Protein AF-A0A7C3MP56-F1 (afdb_monomer_lite)

Structure (mmCIF, N/CA/C/O backbone):
data_AF-A0A7C3MP56-F1
#
_entry.id   AF-A0A7C3MP56-F1
#
loop_
_atom_site.group_PDB
_atom_site.id
_atom_site.type_symbol
_atom_site.label_atom_id
_atom_site.label_alt_id
_atom_site.label_comp_id
_atom_site.label_asym_id
_atom_site.label_entity_id
_atom_site.label_seq_id
_atom_site.pdbx_PDB_ins_code
_atom_site.Cartn_x
_atom_site.Cartn_y
_atom_site.Cartn_z
_atom_site.occupancy
_atom_site.B_iso_or_equiv
_atom_site.auth_seq_id
_atom_site.auth_comp_id
_atom_site.auth_asym_id
_atom_site.auth_atom_id
_atom_site.pdbx_PDB_model_num
ATOM 1 N N . MET A 1 1 ? -81.345 9.013 48.611 1.00 37.59 1 MET A N 1
ATOM 2 C CA . MET A 1 1 ? -80.514 7.943 49.209 1.00 37.59 1 MET A CA 1
ATOM 3 C C . MET A 1 1 ? -79.080 8.460 49.347 1.00 37.59 1 MET A C 1
ATOM 5 O O . MET A 1 1 ? -78.558 8.922 48.349 1.00 37.59 1 MET A O 1
ATOM 9 N N . LYS A 1 2 ? -78.546 8.448 50.585 1.00 37.31 2 LYS A N 1
ATOM 10 C CA . LYS A 1 2 ? -77.135 8.353 51.060 1.00 37.31 2 LYS A CA 1
ATOM 11 C C . LYS A 1 2 ? -76.029 9.054 50.222 1.00 37.31 2 LYS A C 1
ATOM 13 O O . LYS A 1 2 ? -75.774 8.646 49.105 1.00 37.31 2 LYS A O 1
ATOM 18 N N . LEU A 1 3 ? -75.457 10.184 50.670 1.00 37.66 3 LEU A N 1
ATOM 19 C CA . LEU A 1 3 ? -74.338 10.380 51.635 1.00 37.66 3 LEU A CA 1
ATOM 20 C C . LEU A 1 3 ? -72.913 10.123 51.080 1.00 37.66 3 LEU A C 1
ATOM 22 O O . LEU A 1 3 ? -72.613 9.018 50.648 1.00 37.66 3 LEU A O 1
ATOM 26 N N . THR A 1 4 ? -72.036 11.123 51.315 1.00 40.75 4 THR A N 1
ATOM 27 C CA . THR A 1 4 ? -70.564 11.077 51.577 1.00 40.75 4 THR A CA 1
ATOM 28 C C . THR A 1 4 ? -69.609 10.771 50.409 1.00 40.75 4 THR A C 1
ATOM 30 O O . THR A 1 4 ? -69.898 9.906 49.607 1.00 40.75 4 THR A O 1
ATOM 33 N N . GLY A 1 5 ? -68.423 11.379 50.243 1.00 43.25 5 GLY A N 1
ATOM 34 C CA . GLY A 1 5 ? -67.652 12.371 51.006 1.00 43.25 5 GLY A CA 1
ATOM 35 C C . GLY A 1 5 ? -66.146 12.313 50.631 1.00 43.25 5 GLY A C 1
ATOM 36 O O . GLY A 1 5 ? -65.691 11.288 50.140 1.00 43.25 5 GLY A O 1
ATOM 37 N N . LYS A 1 6 ? -65.402 13.387 50.968 1.00 45.16 6 LYS A N 1
ATOM 38 C CA . LYS A 1 6 ? -63.928 13.511 51.188 1.00 45.16 6 LYS A CA 1
ATOM 39 C C . LYS A 1 6 ? -62.945 13.709 50.003 1.00 45.16 6 LYS A C 1
ATOM 41 O O . LYS A 1 6 ? -62.554 12.775 49.323 1.00 45.16 6 LYS A O 1
ATOM 46 N N . LEU A 1 7 ? -62.506 14.971 49.870 1.00 43.12 7 LEU A N 1
ATOM 47 C CA . LEU A 1 7 ? -61.143 15.539 50.036 1.00 43.12 7 LEU A CA 1
ATOM 48 C C . LEU A 1 7 ? -59.852 14.730 49.737 1.00 43.12 7 LEU A C 1
ATOM 50 O O . LEU A 1 7 ? -59.643 13.656 50.290 1.00 43.12 7 LEU A O 1
ATOM 54 N N . ALA A 1 8 ? -58.919 15.484 49.118 1.00 43.03 8 ALA A N 1
ATOM 55 C CA . ALA A 1 8 ? -57.447 15.527 49.267 1.00 43.03 8 ALA A CA 1
ATOM 56 C C . ALA A 1 8 ? -56.576 14.768 48.240 1.00 43.03 8 ALA A C 1
ATOM 58 O O . ALA A 1 8 ? -56.592 13.547 48.194 1.00 43.03 8 ALA A O 1
ATOM 59 N N . PHE A 1 9 ? -55.736 15.485 47.473 1.00 44.94 9 PHE A N 1
ATOM 60 C CA . PHE A 1 9 ? -54.310 15.725 47.786 1.00 44.94 9 PHE A CA 1
ATOM 61 C C . PHE A 1 9 ? -53.616 16.570 46.693 1.00 44.94 9 PHE A C 1
ATOM 63 O O . PHE A 1 9 ? -53.849 16.384 45.502 1.00 44.94 9 PHE A O 1
ATOM 70 N N . LEU A 1 10 ? -52.749 17.495 47.122 1.00 42.28 10 LEU A N 1
ATOM 71 C CA . LEU A 1 10 ? -51.773 18.217 46.298 1.00 42.28 10 LEU A CA 1
ATOM 72 C C . LEU A 1 10 ? -50.743 17.256 45.677 1.00 42.28 10 LEU A C 1
ATOM 74 O O . LEU A 1 10 ? -50.212 16.412 46.393 1.00 42.28 10 LEU A O 1
ATOM 78 N N . ALA A 1 11 ? -50.319 17.525 44.438 1.00 42.38 11 ALA A N 1
ATOM 79 C CA . ALA A 1 11 ? -48.924 17.349 44.027 1.00 42.38 11 ALA A CA 1
ATOM 80 C C . ALA A 1 11 ? -48.583 18.258 42.834 1.00 42.38 11 ALA A C 1
ATOM 82 O O . ALA A 1 11 ? -49.183 18.185 41.765 1.00 42.38 11 ALA A O 1
ATOM 83 N N . PHE A 1 12 ? -47.606 19.128 43.066 1.00 42.69 12 PHE A N 1
ATOM 84 C CA . PHE A 1 12 ? -46.947 20.009 42.112 1.00 42.69 12 PHE A CA 1
ATOM 85 C C . PHE A 1 12 ? -45.841 19.208 41.411 1.00 42.69 12 PHE A C 1
ATOM 87 O O . PHE A 1 12 ? -44.993 18.648 42.099 1.00 42.69 12 PHE A O 1
ATOM 94 N N . PHE A 1 13 ? -45.812 19.164 40.078 1.00 45.91 13 PHE A N 1
ATOM 95 C CA . PHE A 1 13 ? -44.611 18.768 39.337 1.00 45.91 13 PHE A CA 1
ATOM 96 C C . PHE A 1 13 ? -44.454 19.624 38.079 1.00 45.91 13 PHE A C 1
ATOM 98 O O . PHE A 1 13 ? -45.232 19.537 37.132 1.00 45.91 13 PHE A O 1
ATOM 105 N N . CYS A 1 14 ? -43.412 20.457 38.103 1.00 36.72 14 CYS A N 1
ATOM 106 C CA . CYS A 1 14 ? -42.799 21.070 36.934 1.00 36.72 14 CYS A CA 1
ATOM 107 C C . CYS A 1 14 ? -42.452 19.996 35.898 1.00 36.72 14 CYS A C 1
ATOM 109 O O . CYS A 1 14 ? -41.618 19.133 36.169 1.00 36.72 14 CYS A O 1
ATOM 111 N N . ALA A 1 15 ? -43.003 20.109 34.692 1.00 42.62 15 ALA A N 1
ATOM 112 C CA . ALA A 1 15 ? -42.470 19.439 33.514 1.00 42.62 15 ALA A CA 1
ATOM 113 C C . ALA A 1 15 ? -41.922 20.499 32.554 1.00 42.62 15 ALA A C 1
ATOM 115 O O . ALA A 1 15 ? -42.627 21.058 31.716 1.00 42.62 15 ALA A O 1
ATOM 116 N N . LEU A 1 16 ? -40.631 20.775 32.734 1.00 46.44 16 LEU A N 1
ATOM 117 C CA . LEU A 1 16 ? -39.753 21.440 31.783 1.00 46.44 16 LEU A CA 1
ATOM 118 C C . LEU A 1 16 ? -39.752 20.605 30.490 1.00 46.44 16 LEU A C 1
ATOM 120 O O . LEU A 1 16 ? -39.080 19.579 30.423 1.00 46.44 16 LEU A O 1
ATOM 124 N N . THR A 1 17 ? -40.529 20.999 29.482 1.00 48.75 17 THR A N 1
ATOM 125 C CA . THR A 1 17 ? -40.441 20.386 28.152 1.00 48.75 17 THR A CA 1
ATOM 126 C C . THR A 1 17 ? -39.721 21.332 27.203 1.00 48.75 17 THR A C 1
ATOM 128 O O . THR A 1 17 ? -40.082 22.489 27.012 1.00 48.75 17 THR A O 1
ATOM 131 N N . ALA A 1 18 ? -38.605 20.793 26.727 1.00 39.59 18 ALA A N 1
ATOM 132 C CA . ALA A 1 18 ? -37.574 21.364 25.892 1.00 39.59 18 ALA A CA 1
ATOM 133 C C . ALA A 1 18 ? -38.072 22.279 24.763 1.00 39.59 18 ALA A C 1
ATOM 135 O O . ALA A 1 18 ? -38.968 21.935 23.994 1.00 39.59 18 ALA A O 1
ATOM 136 N N . MET A 1 19 ? -37.370 23.404 24.605 1.00 51.12 19 MET A N 1
ATOM 137 C CA . MET A 1 19 ? -37.284 24.108 23.330 1.00 51.12 19 MET A CA 1
ATOM 138 C C . MET A 1 19 ? -36.868 23.128 22.219 1.00 51.12 19 MET A C 1
ATOM 140 O O . MET A 1 19 ? -35.967 22.313 22.448 1.00 51.12 19 MET A O 1
ATOM 144 N N . PRO A 1 20 ? -37.441 23.216 21.006 1.00 39.56 20 PRO A N 1
ATOM 145 C CA . PRO A 1 20 ? -36.893 22.510 19.863 1.00 39.56 20 PRO A CA 1
ATOM 146 C C . PRO A 1 20 ? -35.535 23.138 19.540 1.00 39.56 20 PRO A C 1
ATOM 148 O O . PRO A 1 20 ? -35.447 24.262 19.045 1.00 39.56 20 PRO A O 1
ATOM 151 N N . ALA A 1 21 ? -34.463 22.419 19.877 1.00 40.72 21 ALA A N 1
ATOM 152 C CA . ALA A 1 21 ? -33.128 22.744 19.413 1.00 40.72 21 ALA A CA 1
ATOM 153 C C . ALA A 1 21 ? -33.157 22.806 17.883 1.00 40.72 21 ALA A C 1
ATOM 155 O O . ALA A 1 21 ? -33.680 21.911 17.218 1.00 40.72 21 ALA A O 1
ATOM 156 N N . ALA A 1 22 ? -32.634 23.918 17.375 1.00 35.69 22 ALA A N 1
ATOM 157 C CA . ALA A 1 22 ? -32.554 24.281 15.978 1.00 35.69 22 ALA A CA 1
ATOM 158 C C . ALA A 1 22 ? -32.302 23.077 15.062 1.00 35.69 22 ALA A C 1
ATOM 160 O O . ALA A 1 22 ? -31.344 22.320 15.235 1.00 35.69 22 ALA A O 1
ATOM 161 N N . ALA A 1 23 ? -33.150 22.963 14.042 1.00 36.34 23 ALA A N 1
ATOM 162 C CA . ALA A 1 23 ? -32.881 22.175 12.860 1.00 36.34 23 ALA A CA 1
ATOM 163 C C . ALA A 1 23 ? -31.568 22.665 12.232 1.00 36.34 23 ALA A C 1
ATOM 165 O O . ALA A 1 23 ? -31.547 23.624 11.461 1.00 36.34 23 ALA A O 1
ATOM 166 N N . PHE A 1 24 ? -30.459 21.997 12.550 1.00 39.12 24 PHE A N 1
ATOM 167 C CA . PHE A 1 24 ? -29.302 21.992 11.670 1.00 39.12 24 PHE A CA 1
ATOM 168 C C . PHE A 1 24 ? -29.713 21.205 10.431 1.00 39.12 24 PHE A C 1
ATOM 170 O O . PHE A 1 24 ? -29.541 19.990 10.350 1.00 39.12 24 PHE A O 1
ATOM 177 N N . ALA A 1 25 ? -30.293 21.921 9.471 1.00 34.09 25 ALA A N 1
ATOM 178 C CA . ALA A 1 25 ? -30.275 21.523 8.081 1.00 34.09 25 ALA A CA 1
ATOM 179 C C . ALA A 1 25 ? -28.802 21.316 7.700 1.00 34.09 25 ALA A C 1
ATOM 181 O O . ALA A 1 25 ? -28.083 22.262 7.378 1.00 34.09 25 ALA A O 1
ATOM 182 N N . GLN A 1 26 ? -28.323 20.077 7.815 1.00 35.03 26 GLN A N 1
ATOM 183 C CA . GLN A 1 26 ? -27.069 19.675 7.204 1.00 35.03 26 GLN A CA 1
ATOM 184 C C . GLN A 1 26 ? -27.308 19.740 5.702 1.00 35.03 26 GLN A C 1
ATOM 186 O O . GLN A 1 26 ? -27.906 18.843 5.110 1.00 35.03 26 GLN A O 1
ATOM 191 N N . ALA A 1 27 ? -26.891 20.852 5.099 1.00 32.09 27 ALA A N 1
ATOM 192 C CA . ALA A 1 27 ? -26.710 20.928 3.663 1.00 32.09 27 ALA A CA 1
ATOM 193 C C . ALA A 1 27 ? -25.902 19.691 3.229 1.00 32.09 27 ALA A C 1
ATOM 195 O O . ALA A 1 27 ? -24.910 19.370 3.896 1.00 32.09 27 ALA A O 1
ATOM 196 N N . PRO A 1 28 ? -26.311 18.970 2.170 1.00 34.97 28 PRO A N 1
ATOM 197 C CA . PRO A 1 28 ? -25.549 17.833 1.687 1.00 34.97 28 PRO A CA 1
ATOM 198 C C . PRO A 1 28 ? -24.155 18.339 1.321 1.00 34.97 28 PRO A C 1
ATOM 200 O O . PRO A 1 28 ? -23.984 19.129 0.392 1.00 34.97 28 PRO A O 1
ATOM 203 N N . GLY A 1 29 ? -23.164 17.930 2.114 1.00 32.44 29 GLY A N 1
ATOM 204 C CA . GLY A 1 29 ? -21.768 18.192 1.809 1.00 32.44 29 GLY A CA 1
ATOM 205 C C . GLY A 1 29 ? -21.434 17.643 0.417 1.00 32.44 29 GLY A C 1
ATOM 206 O O . GLY A 1 29 ? -22.098 16.712 -0.049 1.00 32.44 29 GLY A O 1
ATOM 207 N N . PRO A 1 30 ? -20.432 18.220 -0.265 1.00 34.47 30 PRO A N 1
ATOM 208 C CA . PRO A 1 30 ? -20.058 17.811 -1.612 1.00 34.47 30 PRO A CA 1
ATOM 209 C C . PRO A 1 30 ? -19.876 16.293 -1.680 1.00 34.47 30 PRO A C 1
ATOM 211 O O . PRO A 1 30 ? -19.082 15.711 -0.937 1.00 34.47 30 PRO A O 1
ATOM 214 N N . ILE A 1 31 ? -20.635 15.660 -2.577 1.00 33.72 31 ILE A N 1
ATOM 215 C CA . ILE A 1 31 ? -20.501 14.243 -2.901 1.00 33.72 31 ILE A CA 1
ATOM 216 C C . ILE A 1 31 ? -19.177 14.095 -3.650 1.00 33.72 31 ILE A C 1
ATOM 218 O O . ILE A 1 31 ? -19.113 14.217 -4.873 1.00 33.72 31 ILE A O 1
ATOM 222 N N . TYR A 1 32 ? -18.097 13.876 -2.906 1.00 35.09 32 TYR A N 1
ATOM 223 C CA . TYR A 1 32 ? -16.813 13.529 -3.491 1.00 35.09 32 TYR A CA 1
ATOM 224 C C . TYR A 1 32 ? -16.886 12.090 -4.002 1.00 35.09 32 TYR A C 1
ATOM 226 O O . TYR A 1 32 ? -16.778 11.118 -3.257 1.00 35.09 32 TYR A O 1
ATOM 234 N N . ARG A 1 33 ? -17.117 11.967 -5.312 1.00 40.50 33 ARG A N 1
ATOM 235 C CA . ARG A 1 33 ? -16.942 10.726 -6.065 1.00 40.50 33 ARG A CA 1
ATOM 236 C C . ARG A 1 33 ? -15.466 10.333 -6.039 1.00 40.50 33 ARG A C 1
ATOM 238 O O . ARG A 1 33 ? -14.640 11.044 -6.599 1.00 40.50 33 ARG A O 1
ATOM 245 N N . GLY A 1 34 ? -15.195 9.156 -5.481 1.00 38.94 34 GLY A N 1
ATOM 246 C CA . GLY A 1 34 ? -14.029 8.355 -5.840 1.00 38.94 34 GLY A CA 1
ATOM 247 C C . GLY A 1 34 ? -13.146 7.931 -4.678 1.00 38.94 34 GLY A C 1
ATOM 248 O O . GLY A 1 34 ? -12.027 8.391 -4.634 1.00 38.94 34 GLY A O 1
ATOM 249 N N . PHE A 1 35 ? -13.630 7.042 -3.803 1.00 46.59 35 PHE A N 1
ATOM 250 C CA . PHE A 1 35 ? -12.900 5.899 -3.221 1.00 46.59 35 PHE A CA 1
ATOM 251 C C . PHE A 1 35 ? -13.972 4.890 -2.764 1.00 46.59 35 PHE A C 1
ATOM 253 O O . PHE A 1 35 ? -15.008 5.300 -2.246 1.00 46.59 35 PHE A O 1
ATOM 260 N N . GLY A 1 36 ? -13.786 3.595 -3.028 1.00 47.34 36 GLY A N 1
ATOM 261 C CA . GLY A 1 36 ? -14.812 2.532 -3.019 1.00 47.34 36 GLY A CA 1
ATOM 262 C C . GLY A 1 36 ? -15.498 2.169 -1.688 1.00 47.34 36 GLY A C 1
ATOM 263 O O . GLY A 1 36 ? -15.905 1.026 -1.521 1.00 47.34 36 GLY A O 1
ATOM 264 N N . TYR A 1 37 ? -15.677 3.107 -0.757 1.00 55.34 37 TYR A N 1
ATOM 265 C CA . TYR A 1 37 ? -16.350 2.911 0.534 1.00 55.34 37 TYR A CA 1
ATOM 266 C C . TYR A 1 37 ? -17.638 3.734 0.627 1.00 55.34 37 TYR A C 1
ATOM 268 O O . TYR A 1 37 ? -17.829 4.487 1.579 1.00 55.34 37 TYR A O 1
ATOM 276 N N . GLY A 1 38 ? -18.517 3.613 -0.375 1.00 50.25 38 GLY A N 1
ATOM 277 C CA . GLY A 1 38 ? -19.676 4.487 -0.633 1.00 50.25 38 GLY A CA 1
ATOM 278 C C . GLY A 1 38 ? -20.730 4.663 0.475 1.00 50.25 38 GLY A C 1
ATOM 279 O O . GLY A 1 38 ? -21.738 5.304 0.218 1.00 50.25 38 GLY A O 1
ATOM 280 N N . ASN A 1 39 ? -20.508 4.149 1.688 1.00 57.28 39 ASN A N 1
ATOM 281 C CA . ASN A 1 39 ? -21.382 4.305 2.856 1.00 57.28 39 ASN A CA 1
ATOM 282 C C . ASN A 1 39 ? -20.657 4.764 4.136 1.00 57.28 39 ASN A C 1
ATOM 284 O O . ASN A 1 39 ? -21.280 4.824 5.195 1.00 57.28 39 ASN A O 1
ATOM 288 N N . MET A 1 40 ? -19.354 5.049 4.086 1.00 71.56 40 MET A N 1
ATOM 289 C CA . MET A 1 40 ? -18.599 5.401 5.289 1.00 71.56 40 MET A CA 1
ATOM 290 C C . MET A 1 40 ? -18.625 6.906 5.539 1.00 71.56 40 MET A C 1
ATOM 292 O O . MET A 1 40 ? -18.266 7.714 4.684 1.00 71.56 40 MET A O 1
ATOM 296 N N . SER A 1 41 ? -19.100 7.276 6.723 1.00 75.38 41 SER A N 1
ATOM 297 C CA . SER A 1 41 ? -19.324 8.658 7.129 1.00 75.38 41 SER A CA 1
ATOM 298 C C . SER A 1 41 ? -18.052 9.310 7.674 1.00 75.38 41 SER A C 1
ATOM 300 O O . SER A 1 41 ? -17.137 8.645 8.163 1.00 75.38 41 SER A O 1
ATOM 302 N N . TYR A 1 42 ? -18.016 10.642 7.649 1.00 73.56 42 TYR A N 1
ATOM 303 C CA . TYR A 1 42 ? -16.922 11.420 8.232 1.00 73.56 42 TYR A CA 1
ATOM 304 C C . TYR A 1 42 ? -16.574 11.025 9.684 1.00 73.56 42 TYR A C 1
ATOM 306 O O . TYR A 1 42 ? -15.392 10.802 9.961 1.00 73.56 42 TYR A O 1
ATOM 314 N N . PRO A 1 43 ? -17.550 10.873 10.605 1.00 81.12 43 PRO A N 1
ATOM 315 C CA . PRO A 1 43 ? -17.263 10.458 11.976 1.00 81.12 43 PRO A CA 1
ATOM 316 C C . PRO A 1 43 ? -16.536 9.113 12.090 1.00 81.12 43 PRO A C 1
ATOM 318 O O . PRO A 1 43 ? -15.759 8.927 13.021 1.00 81.12 43 PRO A O 1
ATOM 321 N N . GLN A 1 44 ? -16.744 8.188 11.148 1.00 83.50 44 GLN A N 1
ATOM 322 C CA . GLN A 1 44 ? -16.102 6.869 11.164 1.00 83.50 44 GLN A CA 1
ATOM 323 C C . GLN A 1 44 ? -14.621 6.964 10.796 1.00 83.50 44 GLN A C 1
ATOM 325 O O . GLN A 1 44 ? -13.778 6.489 11.557 1.00 83.50 44 GLN A O 1
ATOM 330 N N . PHE A 1 45 ? -14.290 7.668 9.707 1.00 81.38 45 PHE A N 1
ATOM 331 C CA . PHE A 1 45 ? -12.893 7.958 9.368 1.00 81.38 45 PHE A CA 1
ATOM 332 C C . PHE A 1 45 ? -12.206 8.723 10.503 1.00 81.38 45 PHE A C 1
ATOM 334 O O . PHE A 1 45 ? -11.090 8.390 10.893 1.00 81.38 45 PHE A O 1
ATOM 341 N N . GLN A 1 46 ? -12.869 9.719 11.095 1.00 81.31 46 GLN A N 1
ATOM 342 C CA . GLN A 1 46 ? -12.286 10.483 12.198 1.00 81.31 46 GLN A CA 1
ATOM 343 C C . GLN A 1 46 ? -12.095 9.641 13.469 1.00 81.31 46 GLN A C 1
ATOM 345 O O . GLN A 1 46 ? -11.077 9.790 1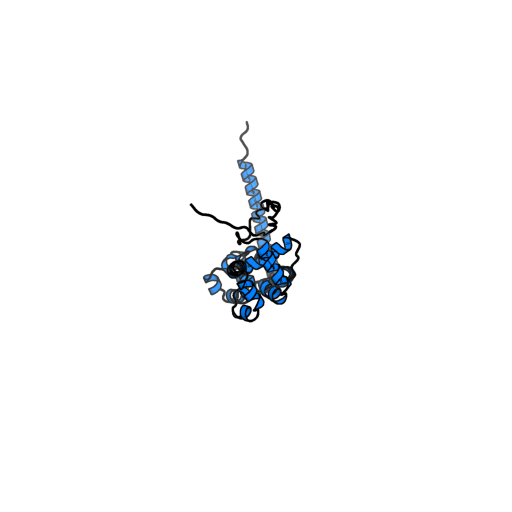4.141 1.00 81.31 46 GLN A O 1
ATOM 350 N N . SER A 1 47 ? -13.026 8.738 13.785 1.00 88.31 47 SER A N 1
ATOM 351 C CA . SER A 1 47 ? -12.896 7.821 14.923 1.00 88.31 47 SER A CA 1
ATOM 352 C C . SER A 1 47 ? -11.657 6.940 14.779 1.00 88.31 47 SER A C 1
ATOM 354 O O . SER A 1 47 ? -10.841 6.870 15.700 1.00 88.31 47 SER A O 1
ATOM 356 N N . PHE A 1 48 ? -11.462 6.325 13.609 1.00 89.56 48 PHE A N 1
ATOM 357 C CA . PHE A 1 48 ? -10.305 5.456 13.397 1.00 89.56 48 PHE A CA 1
ATOM 358 C C . PHE A 1 48 ? -9.007 6.252 13.365 1.00 89.56 48 PHE A C 1
ATOM 360 O O . PHE A 1 48 ? -7.997 5.834 13.924 1.00 89.56 48 PHE A O 1
ATOM 367 N N . ASN A 1 49 ? -9.055 7.460 12.807 1.00 85.06 49 ASN A N 1
ATOM 368 C CA . ASN A 1 49 ? -7.944 8.395 12.870 1.00 85.06 49 ASN A CA 1
ATOM 369 C C . ASN A 1 49 ? -7.521 8.689 14.314 1.00 85.06 49 ASN A C 1
ATOM 371 O O . ASN A 1 49 ? -6.341 8.678 14.640 1.00 85.06 49 ASN A O 1
ATOM 375 N N . ASN A 1 50 ? -8.487 8.961 15.189 1.00 86.38 50 ASN A N 1
ATOM 376 C CA . ASN A 1 50 ? -8.217 9.252 16.591 1.00 86.38 50 ASN A CA 1
ATOM 377 C C . ASN A 1 50 ? -7.634 8.032 17.306 1.00 86.38 50 ASN A C 1
ATOM 379 O O . ASN A 1 50 ? -6.685 8.182 18.069 1.00 86.38 50 ASN A O 1
ATOM 383 N N . PHE A 1 51 ? -8.142 6.837 17.002 1.00 91.50 51 PHE A N 1
ATOM 384 C CA . PHE A 1 51 ? -7.573 5.591 17.502 1.00 91.50 51 PHE A CA 1
ATOM 385 C C . PHE A 1 51 ? -6.103 5.427 17.087 1.00 91.50 51 PHE A C 1
ATOM 387 O O . PHE A 1 51 ? -5.259 5.157 17.936 1.00 91.50 51 PHE A O 1
ATOM 394 N N . LEU A 1 52 ? -5.761 5.644 15.817 1.00 88.88 52 LEU A N 1
ATOM 395 C CA . LEU A 1 52 ? -4.373 5.550 15.354 1.00 88.88 52 LEU A CA 1
ATOM 396 C C . LEU A 1 52 ? -3.469 6.642 15.969 1.00 88.88 52 LEU A C 1
ATOM 398 O O . LEU A 1 52 ? -2.294 6.386 16.221 1.00 88.88 52 LEU A O 1
ATOM 402 N N . ASN A 1 53 ? -4.016 7.821 16.302 1.00 84.00 53 ASN A N 1
ATOM 403 C CA . ASN A 1 53 ? -3.291 8.895 17.009 1.00 84.00 53 ASN A CA 1
ATOM 404 C C . ASN A 1 53 ? -2.869 8.485 18.414 1.00 84.00 53 ASN A C 1
ATOM 406 O O . ASN A 1 53 ? -1.790 8.867 18.862 1.00 84.00 53 ASN A O 1
ATOM 410 N N . THR A 1 54 ? -3.698 7.707 19.103 1.00 88.50 54 THR A N 1
ATOM 411 C CA . THR A 1 54 ? -3.385 7.224 20.450 1.00 88.50 54 THR A CA 1
ATOM 412 C C . THR A 1 54 ? -2.591 5.917 20.442 1.00 88.50 54 THR A C 1
ATOM 414 O O . THR A 1 54 ? -2.080 5.526 21.485 1.00 88.50 54 THR A O 1
ATOM 417 N N . HIS A 1 55 ? -2.453 5.259 19.284 1.00 91.31 55 HIS A N 1
ATOM 418 C CA . HIS A 1 55 ? -1.758 3.977 19.128 1.00 91.31 55 HIS A CA 1
ATOM 419 C C . HIS A 1 55 ? -0.696 4.045 18.016 1.00 91.31 55 HIS A C 1
ATOM 421 O O . HIS A 1 55 ? -0.853 3.426 16.960 1.00 91.31 55 HIS A O 1
ATOM 427 N N . PRO A 1 56 ? 0.410 4.782 18.230 1.00 84.44 56 PRO A N 1
ATOM 428 C CA . PRO A 1 56 ? 1.406 5.042 17.190 1.00 84.44 56 PRO A CA 1
ATOM 429 C C . PRO A 1 56 ? 2.101 3.778 16.665 1.00 84.44 56 PRO A C 1
ATOM 431 O O . PRO A 1 56 ? 2.465 3.742 15.492 1.00 84.44 56 PRO A O 1
ATOM 434 N N . GLN A 1 57 ? 2.259 2.737 17.492 1.00 86.19 57 GLN A N 1
ATOM 435 C CA . GLN A 1 57 ? 2.817 1.455 17.052 1.00 86.19 57 GLN A CA 1
ATOM 436 C C . GLN A 1 57 ? 1.884 0.760 16.051 1.00 86.19 57 GLN A C 1
ATOM 438 O O . GLN A 1 57 ? 2.310 0.455 14.943 1.00 86.19 57 GLN A O 1
ATOM 443 N N . ILE A 1 58 ? 0.596 0.627 16.384 1.00 90.25 58 ILE A N 1
ATOM 444 C CA . ILE A 1 58 ? -0.416 0.069 15.474 1.00 90.25 58 ILE A CA 1
ATOM 445 C C . ILE A 1 58 ? -0.508 0.901 14.199 1.00 90.25 58 ILE A C 1
ATOM 447 O O . ILE A 1 58 ? -0.571 0.365 13.100 1.00 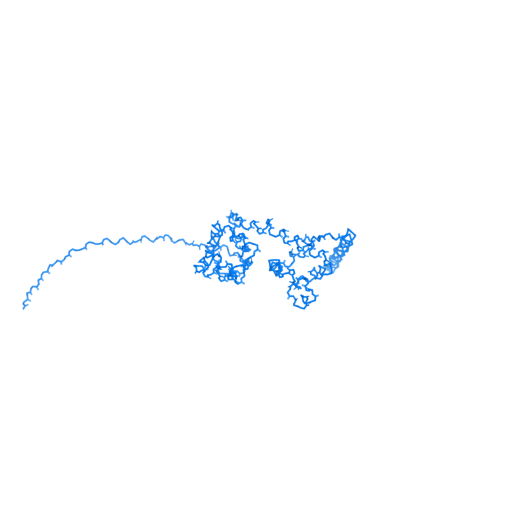90.25 58 ILE A O 1
ATOM 451 N N . ALA A 1 59 ? -0.490 2.226 14.321 1.00 85.00 59 ALA A N 1
ATOM 452 C CA . ALA A 1 59 ? -0.524 3.110 13.167 1.00 85.00 59 ALA A CA 1
ATOM 453 C C . ALA A 1 59 ? 0.693 2.918 12.252 1.00 85.00 59 ALA A C 1
ATOM 455 O O . ALA A 1 59 ? 0.541 2.889 11.031 1.00 85.00 59 ALA A O 1
ATOM 456 N N . SER A 1 60 ? 1.884 2.748 12.830 1.00 79.69 60 SER A N 1
ATOM 457 C CA . SER A 1 60 ? 3.105 2.422 12.092 1.00 79.69 60 SER A CA 1
ATOM 458 C C . SER A 1 60 ? 2.971 1.076 11.381 1.00 79.69 60 SER A C 1
ATOM 460 O O . SER A 1 60 ? 3.121 1.006 10.161 1.00 79.69 60 SER A O 1
ATOM 462 N N . ASP A 1 61 ? 2.610 0.028 12.112 1.00 85.31 61 ASP A N 1
ATOM 463 C CA . ASP A 1 61 ? 2.474 -1.326 11.583 1.00 85.31 61 ASP A CA 1
ATOM 464 C C . ASP A 1 61 ? 1.426 -1.402 10.472 1.00 85.31 61 ASP A C 1
ATOM 466 O O . ASP A 1 61 ? 1.712 -1.914 9.393 1.00 85.31 61 ASP A O 1
ATOM 470 N N . LEU A 1 62 ? 0.236 -0.833 10.687 1.00 85.56 62 LEU A N 1
ATOM 471 C CA . LEU A 1 62 ? -0.839 -0.804 9.695 1.00 85.56 62 LEU A CA 1
ATOM 472 C C . LEU A 1 62 ? -0.526 0.113 8.514 1.00 85.56 62 LEU A C 1
ATOM 474 O O . LEU A 1 62 ? -1.105 -0.080 7.450 1.00 85.56 62 LEU A O 1
ATOM 478 N N . SER A 1 63 ? 0.368 1.097 8.655 1.00 75.25 63 SER A N 1
ATOM 479 C CA . SER A 1 63 ? 0.832 1.872 7.500 1.00 75.25 63 SER A CA 1
ATOM 480 C C . SER A 1 63 ? 1.701 1.013 6.574 1.00 75.25 63 SER A C 1
ATOM 482 O O . SER A 1 63 ? 1.559 1.068 5.359 1.00 75.25 63 SER A O 1
ATOM 484 N N . ILE A 1 64 ? 2.550 0.152 7.125 1.00 72.75 64 ILE A N 1
ATOM 485 C CA . ILE A 1 64 ? 3.461 -0.694 6.341 1.00 72.75 64 ILE A CA 1
ATOM 486 C C . ILE A 1 64 ? 2.730 -1.956 5.853 1.00 72.75 64 ILE A C 1
ATOM 488 O O . ILE A 1 64 ? 2.877 -2.391 4.708 1.00 72.75 64 ILE A O 1
ATOM 492 N N . HIS A 1 65 ? 1.909 -2.536 6.724 1.00 79.19 65 HIS A N 1
ATOM 493 C CA . HIS A 1 65 ? 1.225 -3.806 6.533 1.00 79.19 65 HIS A CA 1
ATOM 494 C C . HIS A 1 65 ? -0.257 -3.723 6.935 1.00 79.19 65 HIS A C 1
ATOM 496 O O . HIS A 1 65 ? -0.683 -4.368 7.896 1.00 79.19 65 HIS A O 1
ATOM 502 N N . PRO A 1 66 ? -1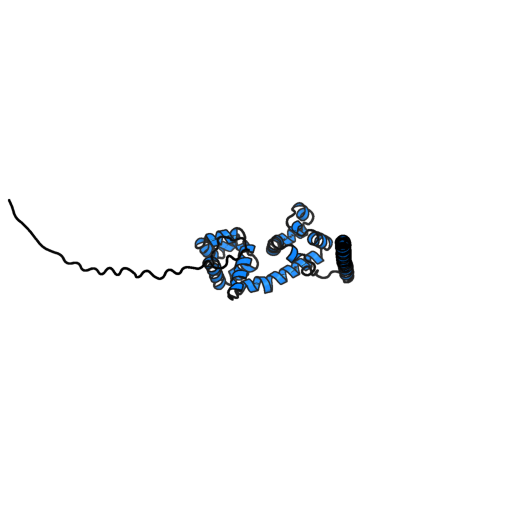.100 -3.021 6.152 1.00 83.81 66 PRO A N 1
ATOM 503 C CA . PRO A 1 66 ? -2.542 -2.963 6.381 1.00 83.81 66 PRO A CA 1
ATOM 504 C C . PRO A 1 66 ? -3.216 -4.323 6.610 1.00 83.81 66 PRO A C 1
ATOM 506 O O . PRO A 1 66 ? -4.192 -4.400 7.345 1.00 83.81 66 PRO A O 1
ATOM 509 N N . ARG A 1 67 ? -2.705 -5.425 6.033 1.00 85.44 67 ARG A N 1
ATOM 510 C CA . ARG A 1 67 ? -3.294 -6.774 6.194 1.00 85.44 67 ARG A CA 1
ATOM 511 C C . ARG A 1 67 ? -3.212 -7.325 7.616 1.00 85.44 67 ARG A C 1
ATOM 513 O O . ARG A 1 67 ? -3.934 -8.275 7.900 1.00 85.44 67 ARG A O 1
ATOM 520 N N . PHE A 1 68 ? -2.412 -6.741 8.506 1.00 90.06 68 PHE A N 1
ATOM 521 C CA . PHE A 1 68 ? -2.373 -7.130 9.919 1.00 90.06 68 PHE A CA 1
ATOM 522 C C . PHE A 1 68 ? -3.737 -7.009 10.616 1.00 90.06 68 PHE A C 1
ATOM 524 O O . PHE A 1 68 ? -4.012 -7.740 11.559 1.00 90.06 68 PHE A O 1
ATOM 531 N N . VAL A 1 69 ? -4.663 -6.200 10.090 1.00 89.75 69 VAL A N 1
ATOM 532 C CA . VAL A 1 69 ? -6.067 -6.167 10.555 1.00 89.75 69 VAL A CA 1
ATOM 533 C C . VAL A 1 69 ? -6.821 -7.493 10.376 1.00 89.75 69 VAL A C 1
ATOM 535 O O . VAL A 1 69 ? -7.867 -7.696 10.994 1.00 89.75 69 VAL A O 1
ATOM 538 N N . ASN A 1 70 ? -6.320 -8.371 9.503 1.00 89.81 70 ASN A N 1
ATOM 539 C CA . ASN A 1 70 ? -6.848 -9.704 9.229 1.00 89.81 70 ASN A CA 1
ATOM 540 C C . ASN A 1 70 ? -6.007 -10.814 9.880 1.00 89.81 70 ASN A C 1
ATOM 542 O O . ASN A 1 70 ? -6.395 -11.975 9.783 1.00 89.81 70 ASN A O 1
ATOM 546 N N . ASP A 1 71 ? -4.880 -10.482 10.514 1.00 91.62 71 ASP A N 1
ATOM 547 C CA . ASP A 1 71 ? -3.997 -11.451 11.161 1.00 91.62 71 ASP A CA 1
ATOM 548 C C . ASP A 1 71 ? -4.473 -11.716 12.605 1.00 91.62 71 ASP A C 1
ATOM 550 O O . ASP A 1 71 ? -4.446 -10.801 13.437 1.00 91.62 71 ASP A O 1
ATOM 554 N N . PRO A 1 72 ? -4.913 -12.948 12.934 1.00 91.94 72 PRO A N 1
A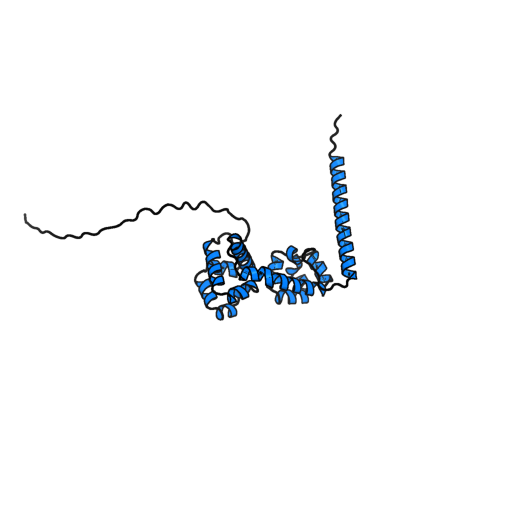TOM 555 C CA . PRO A 1 72 ? -5.350 -13.288 14.284 1.00 91.94 72 PRO A CA 1
ATOM 556 C C . PRO A 1 72 ? -4.266 -13.067 15.342 1.00 91.94 72 PRO A C 1
ATOM 558 O O . PRO A 1 72 ? -4.576 -12.529 16.401 1.00 91.94 72 PRO A O 1
ATOM 561 N N . HIS A 1 73 ? -3.005 -13.397 15.050 1.00 93.69 73 HIS A N 1
ATOM 562 C CA . HIS A 1 73 ? -1.904 -13.214 15.996 1.00 93.69 73 HIS A CA 1
ATOM 563 C C . HIS A 1 73 ? -1.615 -11.735 16.238 1.00 93.69 73 HIS A C 1
ATOM 565 O O . HIS A 1 73 ? -1.321 -11.327 17.362 1.00 93.69 73 HIS A O 1
ATOM 571 N N . TYR A 1 74 ? -1.738 -10.904 15.204 1.00 93.31 74 TYR A N 1
ATOM 572 C CA . TYR A 1 74 ? -1.606 -9.461 15.374 1.00 93.31 74 TYR A CA 1
ATOM 573 C C . TYR A 1 74 ? -2.724 -8.899 16.261 1.00 93.31 74 TYR A C 1
ATOM 575 O O . TYR A 1 74 ? -2.447 -8.122 17.170 1.00 93.31 74 TYR A O 1
ATOM 583 N N . LEU A 1 75 ? -3.974 -9.328 16.048 1.00 94.44 75 LEU A N 1
ATOM 584 C CA . LEU A 1 75 ? -5.129 -8.911 16.856 1.00 94.44 75 LEU A CA 1
ATOM 585 C C . LEU A 1 75 ? -5.099 -9.450 18.295 1.00 94.44 75 LEU A C 1
ATOM 587 O O . LEU A 1 75 ? -5.672 -8.829 19.190 1.00 94.44 75 LEU A O 1
ATOM 591 N N . GLU A 1 76 ? -4.471 -10.601 18.529 1.00 94.50 76 GLU A N 1
ATOM 592 C CA . GLU A 1 76 ? -4.216 -11.138 19.871 1.00 94.50 76 GLU A CA 1
ATOM 593 C C . GLU A 1 76 ? -3.199 -10.286 20.632 1.00 94.50 76 GLU A C 1
ATOM 595 O O . GLU A 1 76 ? -3.418 -9.979 21.803 1.00 94.50 76 GLU A O 1
ATOM 600 N N . ASN A 1 77 ? -2.132 -9.861 19.949 1.00 96.25 77 ASN A N 1
ATOM 601 C CA . ASN A 1 77 ? -1.084 -9.014 20.519 1.00 96.25 77 ASN A CA 1
ATOM 602 C C . ASN A 1 77 ? -1.488 -7.535 20.651 1.00 96.25 77 ASN A C 1
ATOM 604 O O . ASN A 1 77 ? -0.849 -6.808 21.405 1.00 96.25 77 ASN A O 1
ATOM 608 N N . HIS A 1 78 ? -2.551 -7.108 19.962 1.00 96.56 78 HIS A N 1
ATOM 609 C CA . HIS A 1 78 ? -3.096 -5.745 19.998 1.00 96.56 78 HIS A CA 1
ATOM 610 C C . HIS A 1 78 ? -4.575 -5.760 20.429 1.00 96.56 78 HIS A C 1
ATOM 612 O O . HIS A 1 78 ? -5.478 -5.505 19.613 1.00 96.56 78 HIS A O 1
ATOM 618 N N . PRO A 1 79 ? -4.871 -6.097 21.701 1.00 95.56 79 PRO A N 1
ATOM 619 C CA . PRO A 1 79 ? -6.241 -6.209 22.200 1.00 95.56 79 PRO A CA 1
ATOM 620 C C . PRO A 1 79 ? -7.045 -4.912 22.043 1.00 95.56 79 PRO A C 1
ATOM 622 O O . PRO A 1 79 ? -8.258 -4.974 21.841 1.00 95.56 79 PRO A O 1
ATOM 625 N N . GLU A 1 80 ? -6.392 -3.754 22.071 1.00 96.00 80 GLU A N 1
ATOM 626 C CA . GLU A 1 80 ? -6.973 -2.435 21.824 1.00 96.00 80 GLU A CA 1
ATOM 627 C C . GLU A 1 80 ? -7.508 -2.277 20.394 1.00 96.00 80 GLU A C 1
ATOM 629 O O . GLU A 1 80 ? -8.610 -1.756 20.213 1.00 96.00 80 GLU A O 1
ATOM 634 N N . LEU A 1 81 ? -6.804 -2.795 19.379 1.00 95.62 81 LEU A N 1
ATOM 635 C CA . LEU A 1 81 ? -7.284 -2.800 17.992 1.00 95.62 81 LEU A CA 1
ATOM 636 C C . LEU A 1 81 ? -8.468 -3.756 17.835 1.00 95.62 81 LEU A C 1
ATOM 638 O O . LEU A 1 81 ? -9.466 -3.430 17.187 1.00 95.62 81 LEU A O 1
ATOM 642 N N . ARG A 1 82 ? -8.396 -4.925 18.477 1.00 95.25 82 ARG A N 1
ATOM 643 C CA . ARG A 1 82 ? -9.501 -5.890 18.495 1.00 95.25 82 ARG A CA 1
ATOM 644 C C . ARG A 1 82 ? -10.747 -5.303 19.159 1.00 95.25 82 ARG A C 1
ATOM 646 O O . ARG A 1 82 ? -11.847 -5.457 18.631 1.00 95.25 82 ARG A O 1
ATOM 653 N N . GLN A 1 83 ? -10.584 -4.617 20.288 1.00 95.94 83 GLN A N 1
ATOM 654 C CA . GLN A 1 83 ? -11.676 -3.955 20.999 1.00 95.94 83 GLN A CA 1
ATOM 655 C C . GLN A 1 83 ? -12.252 -2.797 20.180 1.00 95.94 83 GLN A C 1
ATOM 657 O O . GLN A 1 83 ? -13.472 -2.656 20.099 1.00 95.94 83 GLN A O 1
ATOM 662 N N . TYR A 1 84 ? -11.400 -2.016 19.513 1.00 95.69 84 TYR A N 1
ATOM 663 C CA . TYR A 1 84 ? -11.845 -0.977 18.591 1.00 95.69 84 TYR A CA 1
ATOM 664 C C . TYR A 1 84 ? -12.736 -1.557 17.484 1.00 95.69 84 TYR A C 1
ATOM 666 O O . TYR A 1 84 ? -13.845 -1.075 17.265 1.00 95.69 84 TYR A O 1
ATOM 674 N N . PHE A 1 85 ? -12.312 -2.645 16.836 1.00 94.81 85 PHE A N 1
ATOM 675 C CA . PHE A 1 85 ? -13.111 -3.309 15.802 1.00 94.81 85 PHE A CA 1
ATOM 676 C C . PHE A 1 85 ? -14.403 -3.943 16.321 1.00 94.81 85 PHE A C 1
ATOM 678 O O . PHE A 1 85 ? -15.385 -3.982 15.581 1.00 94.81 85 PHE A O 1
ATOM 685 N N . ALA A 1 86 ? -14.434 -4.411 17.571 1.00 94.25 86 ALA A N 1
ATOM 686 C CA . ALA A 1 86 ? -15.665 -4.889 18.197 1.00 94.25 86 ALA A CA 1
ATOM 687 C C . ALA A 1 86 ? -16.683 -3.752 18.404 1.00 94.25 86 ALA A C 1
ATOM 689 O O . ALA A 1 86 ? -17.877 -3.952 18.191 1.00 94.25 86 ALA A O 1
ATOM 690 N N . ASN A 1 87 ? -16.205 -2.555 18.759 1.00 95.62 87 ASN A N 1
ATOM 691 C CA . ASN A 1 87 ? -17.040 -1.370 18.975 1.00 95.62 87 ASN A CA 1
ATOM 692 C C . ASN A 1 87 ? -17.408 -0.632 17.675 1.00 95.62 87 ASN A C 1
ATOM 694 O O . ASN A 1 87 ? -18.383 0.116 17.654 1.00 95.62 87 ASN A O 1
ATOM 698 N N . HIS A 1 88 ? -16.649 -0.848 16.598 1.00 93.69 88 HIS A N 1
ATOM 699 C CA . HIS A 1 88 ? -16.836 -0.223 15.286 1.00 93.69 88 HIS A CA 1
ATOM 700 C C . HIS A 1 88 ? -16.946 -1.279 14.169 1.00 93.69 88 HIS A C 1
ATOM 702 O O . HIS A 1 88 ? -16.056 -1.383 13.311 1.00 93.69 88 HIS A O 1
ATOM 708 N N . PRO A 1 89 ? -18.021 -2.092 14.155 1.00 90.38 89 PRO A N 1
ATOM 709 C CA . PRO A 1 89 ? -18.165 -3.218 13.230 1.00 90.38 89 PRO A CA 1
ATOM 710 C C . PRO A 1 89 ? -18.174 -2.801 11.753 1.00 90.38 89 PRO A C 1
ATOM 712 O O . PRO A 1 89 ? -17.800 -3.579 10.875 1.00 90.38 89 PRO A O 1
ATOM 715 N N . GLU A 1 90 ? -18.599 -1.581 11.445 1.00 87.38 90 GLU A N 1
ATOM 716 C CA . GLU A 1 90 ? -18.582 -1.018 10.101 1.00 87.38 90 GLU A CA 1
ATOM 717 C C . GLU A 1 90 ? -17.175 -0.709 9.594 1.00 87.38 90 GLU A C 1
ATOM 719 O O . GLU A 1 90 ? -16.864 -1.038 8.447 1.00 87.38 90 GLU A O 1
ATOM 724 N N . ILE A 1 91 ? -16.310 -0.174 10.459 1.00 89.88 91 ILE A N 1
ATOM 725 C CA . ILE A 1 91 ? -14.902 0.084 10.141 1.00 89.88 91 ILE A CA 1
ATOM 726 C C . ILE A 1 91 ? -14.174 -1.247 10.009 1.00 89.88 91 ILE A C 1
ATOM 728 O O . ILE A 1 91 ? -13.487 -1.470 9.016 1.00 89.88 91 ILE A O 1
ATOM 732 N N . ALA A 1 92 ? -14.411 -2.167 10.950 1.00 90.94 92 ALA A N 1
ATOM 733 C CA . ALA A 1 92 ? -13.866 -3.516 10.903 1.00 90.94 92 ALA A CA 1
ATOM 734 C C . ALA A 1 92 ? -14.219 -4.223 9.587 1.00 90.94 92 ALA A C 1
ATOM 736 O O . ALA A 1 92 ? -13.354 -4.809 8.948 1.00 90.94 92 ALA A O 1
ATOM 737 N N . ARG A 1 93 ? -15.472 -4.148 9.128 1.00 89.50 93 ARG A N 1
ATOM 738 C CA . ARG A 1 93 ? -15.877 -4.763 7.856 1.00 89.50 93 ARG A CA 1
ATOM 739 C C . ARG A 1 93 ? -15.165 -4.131 6.664 1.00 89.50 93 ARG A C 1
ATOM 741 O O . ARG A 1 93 ? -14.668 -4.856 5.805 1.00 89.50 93 ARG A O 1
ATOM 748 N N . ALA A 1 94 ? -15.110 -2.802 6.618 1.00 86.88 94 ALA A N 1
ATOM 749 C CA . ALA A 1 94 ? -14.503 -2.080 5.510 1.00 86.88 94 ALA A CA 1
ATOM 750 C C . ALA A 1 94 ? -12.995 -2.353 5.416 1.00 86.88 94 ALA A C 1
ATOM 752 O O . ALA A 1 94 ? -12.520 -2.783 4.365 1.00 86.88 94 ALA A O 1
ATOM 753 N N . ILE A 1 95 ? -12.263 -2.202 6.522 1.00 86.62 95 ILE A N 1
ATOM 754 C CA . ILE A 1 95 ? -10.815 -2.426 6.551 1.00 86.62 95 ILE A CA 1
ATOM 755 C C . ILE A 1 95 ? -10.459 -3.900 6.349 1.00 86.62 95 ILE A C 1
ATOM 757 O O . ILE A 1 95 ? -9.458 -4.190 5.716 1.00 86.62 95 ILE A O 1
ATOM 761 N N . LYS A 1 96 ? -11.278 -4.859 6.800 1.00 87.62 96 LYS A N 1
ATOM 762 C CA . LYS A 1 96 ? -11.021 -6.284 6.529 1.00 87.62 96 LYS A CA 1
ATOM 763 C C . LYS A 1 96 ? -11.239 -6.650 5.061 1.00 87.62 96 LYS A C 1
ATOM 765 O O . LYS A 1 96 ? -10.485 -7.466 4.534 1.00 87.62 96 LYS A O 1
ATOM 770 N N . SER A 1 97 ? -12.244 -6.050 4.413 1.00 86.75 97 SER A N 1
ATOM 771 C CA . SER A 1 97 ? -12.540 -6.284 2.990 1.00 86.75 97 SER A CA 1
ATOM 772 C C . SER A 1 97 ? -11.464 -5.730 2.065 1.00 86.75 97 SER A C 1
ATOM 774 O O . SER A 1 97 ? -11.095 -6.374 1.087 1.00 86.75 97 SER A O 1
ATOM 776 N N . ASP A 1 98 ? -10.942 -4.555 2.401 1.00 80.31 98 ASP A N 1
ATOM 777 C CA . ASP A 1 98 ? -9.885 -3.911 1.651 1.00 80.31 98 ASP A CA 1
ATOM 778 C C . ASP A 1 98 ? -8.985 -3.103 2.608 1.00 80.31 98 ASP A C 1
ATOM 780 O O . ASP A 1 98 ? -9.198 -1.899 2.784 1.00 80.31 98 ASP A O 1
ATOM 784 N N . PRO A 1 99 ? -7.969 -3.750 3.216 1.00 85.50 99 PRO A N 1
ATOM 785 C CA . PRO A 1 99 ? -7.103 -3.091 4.187 1.00 85.50 99 PRO A CA 1
ATOM 786 C C . PRO A 1 99 ? -6.294 -1.943 3.590 1.00 85.50 99 PRO A C 1
ATOM 788 O O . PRO A 1 99 ? -6.225 -0.862 4.170 1.00 85.50 99 PRO A O 1
ATOM 791 N N . PHE A 1 100 ? -5.697 -2.150 2.416 1.00 77.12 100 PHE A N 1
ATOM 792 C CA . PHE A 1 100 ? -4.844 -1.143 1.782 1.00 77.12 100 PHE A CA 1
ATOM 793 C C . PHE A 1 100 ? -5.642 0.052 1.287 1.00 77.12 100 PHE A C 1
ATOM 795 O O . PHE A 1 100 ? -5.248 1.192 1.526 1.00 77.12 100 PHE A O 1
ATOM 802 N N . GLY A 1 101 ? -6.783 -0.191 0.643 1.00 76.81 101 GLY A N 1
ATOM 803 C CA . GLY A 1 101 ? -7.643 0.887 0.166 1.00 76.81 101 GLY A CA 1
ATOM 804 C C . GLY A 1 101 ? -8.167 1.719 1.305 1.00 76.81 101 GLY A C 1
ATOM 805 O O . GLY A 1 101 ? -8.245 2.939 1.191 1.00 76.81 101 GLY A O 1
ATOM 806 N N . PHE A 1 102 ? -8.460 1.061 2.423 1.00 83.19 102 PHE A N 1
ATOM 807 C CA . PHE A 1 102 ? -9.014 1.721 3.577 1.00 83.19 102 PHE A CA 1
ATOM 808 C C . PHE A 1 102 ? -7.938 2.607 4.185 1.00 83.19 102 PHE A C 1
ATOM 810 O O . PHE A 1 102 ? -8.188 3.784 4.411 1.00 83.19 102 PHE A O 1
ATOM 817 N N . MET A 1 103 ? -6.726 2.078 4.384 1.00 80.69 103 MET A N 1
ATOM 818 C CA . MET A 1 103 ? -5.605 2.839 4.941 1.00 80.69 103 MET A CA 1
ATOM 819 C C . MET A 1 103 ? -5.178 4.004 4.034 1.00 80.69 103 MET A C 1
ATOM 821 O O . MET A 1 103 ? -4.910 5.099 4.533 1.00 80.69 103 MET A O 1
ATOM 825 N N . SER A 1 104 ? -5.188 3.809 2.713 1.00 75.31 104 SER A N 1
ATOM 826 C CA . SER A 1 104 ? -4.915 4.865 1.731 1.00 75.31 104 SER A CA 1
ATOM 827 C C . SER A 1 104 ? -5.991 5.961 1.763 1.00 75.31 104 SER A C 1
ATOM 829 O O . SER A 1 104 ? -5.681 7.144 1.929 1.00 75.31 104 SER A O 1
ATOM 831 N N . ALA A 1 105 ? -7.273 5.579 1.723 1.00 76.69 105 ALA A N 1
ATOM 832 C CA . ALA A 1 105 ? -8.397 6.513 1.804 1.00 76.69 105 ALA A CA 1
ATOM 833 C C . ALA A 1 105 ? -8.429 7.264 3.145 1.00 76.69 105 ALA A C 1
ATOM 835 O O . ALA A 1 105 ? -8.599 8.482 3.167 1.00 76.69 105 ALA A O 1
ATOM 836 N N . GLN A 1 106 ? -8.209 6.559 4.256 1.00 75.75 106 GLN A N 1
ATOM 837 C CA . GLN A 1 106 ? -8.142 7.104 5.612 1.00 75.75 106 GLN A CA 1
ATOM 838 C C . GLN A 1 106 ? -7.082 8.199 5.732 1.00 75.75 106 GLN A C 1
ATOM 840 O O . GLN A 1 106 ? -7.314 9.241 6.349 1.00 75.75 106 GLN A O 1
ATOM 845 N N . GLY A 1 107 ? -5.908 7.981 5.154 1.00 71.69 107 GLY A N 1
ATOM 846 C CA . GLY A 1 107 ? -4.841 8.958 5.242 1.00 71.69 107 GLY A CA 1
ATOM 847 C C . GLY A 1 107 ? -4.968 10.115 4.243 1.00 71.69 107 GLY A C 1
ATOM 848 O O . GLY A 1 107 ? -4.675 11.258 4.609 1.00 71.69 107 GLY A O 1
ATOM 849 N N . SER A 1 108 ? -5.518 9.870 3.045 1.00 67.44 108 SER A N 1
ATOM 850 C CA . SER A 1 108 ? -5.935 10.935 2.117 1.00 67.44 108 SER A CA 1
ATOM 851 C C . SER A 1 108 ? -6.976 11.850 2.773 1.00 67.44 108 SER A C 1
ATOM 853 O O . SER A 1 108 ? -6.882 13.079 2.707 1.00 67.44 108 SER A O 1
ATOM 855 N N . TYR A 1 109 ? -7.912 11.252 3.514 1.00 70.06 109 TYR A N 1
ATOM 856 C CA . TYR A 1 109 ? -8.919 11.964 4.288 1.00 70.06 109 TYR A CA 1
ATOM 857 C C . TYR A 1 109 ? -8.300 12.881 5.361 1.00 70.06 109 TYR A C 1
ATOM 859 O O . TYR A 1 109 ? -8.672 14.052 5.473 1.00 70.06 109 TYR A O 1
ATOM 867 N N . GLY A 1 110 ? -7.314 12.384 6.120 1.00 66.12 110 GLY A N 1
ATOM 868 C CA . GLY A 1 110 ? -6.565 13.190 7.094 1.00 66.12 110 GLY A CA 1
ATOM 869 C C . GLY A 1 110 ? -5.897 14.415 6.456 1.00 66.12 110 GLY A C 1
ATOM 870 O O . GLY A 1 110 ? -5.995 15.527 6.984 1.00 66.12 110 GLY A O 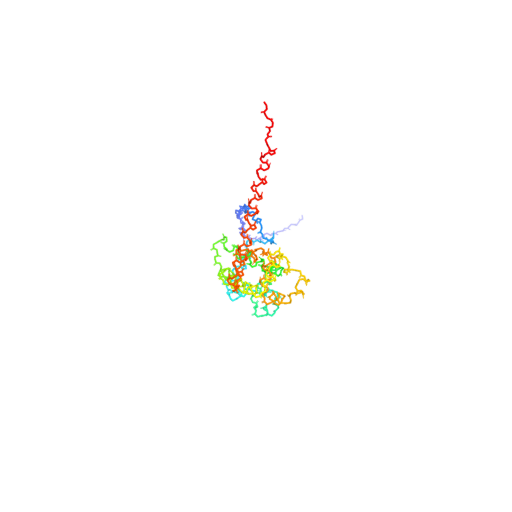1
ATOM 871 N N . TRP A 1 111 ? -5.314 14.240 5.266 1.00 57.44 111 TRP A N 1
ATOM 872 C CA . TRP A 1 111 ? -4.687 15.321 4.499 1.00 57.44 111 TRP A CA 1
ATOM 873 C C . TRP A 1 111 ? -5.651 16.425 4.079 1.00 57.44 111 TRP A C 1
ATOM 875 O O . TRP A 1 111 ? -5.348 17.603 4.263 1.00 57.44 111 TRP A O 1
ATOM 885 N N . GLN A 1 112 ? -6.824 16.066 3.555 1.00 61.47 112 GLN A N 1
ATOM 886 C CA . GLN A 1 112 ? -7.818 17.039 3.082 1.00 61.47 112 GLN A CA 1
ATOM 887 C C . GLN A 1 112 ? -8.308 17.988 4.185 1.00 61.47 112 GLN A C 1
ATOM 889 O O . GLN A 1 112 ? -8.780 19.086 3.898 1.00 61.47 112 GLN A O 1
ATOM 894 N N . ARG A 1 113 ? -8.208 17.576 5.453 1.00 68.12 113 ARG A N 1
ATOM 895 C CA . ARG A 1 113 ? -8.700 18.332 6.615 1.00 68.12 113 ARG A CA 1
ATOM 896 C C . ARG A 1 113 ? -7.574 18.958 7.443 1.00 68.12 113 ARG A C 1
ATOM 898 O O . ARG A 1 113 ? -7.829 19.390 8.563 1.00 68.12 113 ARG A O 1
ATOM 905 N N . GLY A 1 114 ? -6.344 18.990 6.918 1.00 59.31 114 GLY A N 1
ATOM 906 C CA . GLY A 1 114 ? -5.174 19.542 7.616 1.00 59.31 114 GLY A CA 1
ATOM 907 C C . GLY A 1 114 ? -4.754 18.741 8.853 1.00 59.31 114 GLY A C 1
ATOM 908 O O . GLY A 1 114 ? -3.909 19.187 9.626 1.00 59.31 114 GLY A O 1
ATOM 909 N N . ASN A 1 115 ? -5.328 17.550 9.052 1.00 63.47 115 ASN A N 1
ATOM 910 C CA . ASN A 1 115 ? -4.924 16.635 10.106 1.00 63.47 115 ASN A CA 1
ATOM 911 C C . ASN A 1 115 ? -3.784 15.778 9.554 1.00 63.47 115 ASN A C 1
ATOM 913 O O . ASN A 1 115 ? -3.991 14.683 9.025 1.00 63.47 115 ASN A O 1
ATOM 917 N N . HIS A 1 116 ? -2.573 16.334 9.602 1.00 58.59 116 HIS A N 1
ATOM 918 C CA . HIS A 1 116 ? -1.352 15.670 9.156 1.00 58.59 116 HIS A CA 1
ATOM 919 C C . HIS A 1 116 ? -1.021 14.501 10.085 1.00 58.59 116 HIS A C 1
ATOM 921 O O . HIS A 1 116 ? -0.188 14.598 10.981 1.00 58.59 116 HIS A O 1
ATOM 927 N N . THR A 1 117 ? -1.703 13.386 9.876 1.00 61.97 117 THR A N 1
ATOM 928 C CA . THR A 1 117 ? -1.488 12.168 10.646 1.00 61.97 117 THR A CA 1
ATOM 929 C C . THR A 1 117 ? -0.087 11.628 10.372 1.00 61.97 117 THR A C 1
ATOM 931 O O . THR A 1 117 ? 0.329 11.456 9.221 1.00 61.97 117 THR A O 1
ATOM 934 N N . GLY A 1 118 ? 0.679 11.390 11.439 1.00 57.69 118 GLY A N 1
ATOM 935 C CA . GLY A 1 118 ? 2.076 10.960 11.338 1.00 57.69 118 GLY A CA 1
ATOM 936 C C . GLY A 1 118 ? 2.249 9.622 10.607 1.00 57.69 118 GLY A C 1
ATOM 937 O O . GLY A 1 118 ? 3.244 9.423 9.916 1.00 57.69 118 GLY A O 1
ATOM 938 N N . TRP A 1 119 ? 1.258 8.727 10.669 1.00 62.75 119 TRP A N 1
ATOM 939 C CA . TRP A 1 119 ? 1.303 7.438 9.964 1.00 62.75 119 TRP A CA 1
ATOM 940 C C . TRP A 1 119 ? 1.036 7.542 8.463 1.00 62.75 119 TRP A C 1
ATOM 942 O O . TRP A 1 119 ? 1.634 6.788 7.699 1.00 62.75 119 TRP A O 1
ATOM 952 N N . TYR A 1 120 ? 0.213 8.489 7.995 1.00 58.00 120 TYR A N 1
ATOM 953 C CA . TYR A 1 120 ? 0.083 8.712 6.552 1.00 58.00 120 TYR A CA 1
ATOM 954 C C . TYR A 1 120 ? 1.359 9.318 5.966 1.00 58.00 120 TYR A C 1
ATOM 956 O O . TYR A 1 120 ? 1.769 8.969 4.858 1.00 58.00 120 TYR A O 1
ATOM 964 N N . GLN A 1 121 ? 2.046 10.175 6.732 1.00 57.91 121 GLN A N 1
ATOM 965 C CA . GLN A 1 121 ? 3.412 10.557 6.378 1.00 57.91 121 GLN A CA 1
ATOM 966 C C . GLN A 1 121 ? 4.327 9.328 6.335 1.00 57.91 121 GLN A C 1
ATOM 968 O O . GLN A 1 121 ? 5.142 9.244 5.430 1.00 57.91 121 GLN A O 1
ATOM 973 N N . GLY A 1 122 ? 4.172 8.347 7.228 1.00 57.66 122 GLY A N 1
ATOM 974 C CA . GLY A 1 122 ? 4.891 7.067 7.161 1.00 57.66 122 GLY A CA 1
ATOM 975 C C . GLY A 1 122 ? 4.714 6.341 5.822 1.00 57.66 122 GLY A C 1
ATOM 976 O O . GLY A 1 122 ? 5.709 5.931 5.217 1.00 57.66 122 GLY A O 1
ATOM 977 N N . TRP A 1 123 ? 3.479 6.288 5.312 1.00 64.81 123 TRP A N 1
ATOM 978 C CA . TRP A 1 123 ? 3.151 5.686 4.015 1.00 64.81 123 TRP A CA 1
ATOM 979 C C . TRP A 1 123 ? 3.918 6.339 2.857 1.00 64.81 123 TRP A C 1
ATOM 981 O O . TRP A 1 123 ? 4.632 5.663 2.121 1.00 64.81 123 TRP A O 1
ATOM 991 N N . HIS A 1 124 ? 3.854 7.668 2.737 1.00 61.31 124 HIS A N 1
ATOM 992 C CA . HIS A 1 124 ? 4.463 8.398 1.615 1.00 61.31 124 HIS A CA 1
ATOM 993 C C . HIS A 1 124 ? 5.948 8.733 1.790 1.00 61.31 124 HIS A C 1
ATOM 995 O O . HIS A 1 124 ? 6.669 8.870 0.804 1.00 61.31 124 HIS A O 1
ATOM 1001 N N . ARG A 1 125 ? 6.413 8.921 3.026 1.00 60.81 125 ARG A N 1
ATOM 1002 C CA . ARG A 1 125 ? 7.765 9.410 3.330 1.00 60.81 125 ARG A CA 1
ATOM 1003 C C . ARG A 1 125 ? 8.758 8.273 3.518 1.00 60.81 125 ARG A C 1
ATOM 1005 O O . ARG A 1 125 ? 9.914 8.432 3.142 1.00 60.81 125 ARG A O 1
ATOM 1012 N N . ASN A 1 126 ? 8.308 7.142 4.064 1.00 63.75 126 ASN A N 1
ATOM 1013 C CA . ASN A 1 126 ? 9.196 6.053 4.463 1.00 63.75 126 ASN A CA 1
ATOM 1014 C C . ASN A 1 126 ? 8.896 4.765 3.697 1.00 63.75 126 ASN A C 1
ATOM 1016 O O . ASN A 1 126 ? 9.805 4.194 3.097 1.00 63.75 126 ASN A O 1
ATOM 1020 N N . TRP A 1 127 ? 7.640 4.318 3.686 1.00 70.19 127 TRP A N 1
ATOM 1021 C CA . TRP A 1 127 ? 7.273 3.025 3.113 1.00 70.19 127 TRP A CA 1
ATOM 1022 C C . TRP A 1 127 ? 7.332 3.038 1.585 1.00 70.19 127 TRP A C 1
ATOM 1024 O O . TRP A 1 127 ? 8.134 2.315 0.995 1.00 70.19 127 TRP A O 1
ATOM 1034 N N . TYR A 1 128 ? 6.571 3.928 0.947 1.00 70.94 128 TYR A N 1
ATOM 1035 C CA . TYR A 1 128 ? 6.465 3.994 -0.508 1.00 70.94 128 TYR A CA 1
ATOM 1036 C C . TYR A 1 128 ? 7.827 4.204 -1.202 1.00 70.94 128 TYR A C 1
ATOM 1038 O O . TYR A 1 128 ? 8.143 3.437 -2.111 1.00 70.94 128 TYR A O 1
ATOM 1046 N N . PRO A 1 129 ? 8.708 5.141 -0.783 1.00 74.31 129 PRO A N 1
ATOM 1047 C CA . PRO A 1 129 ? 10.024 5.287 -1.410 1.00 74.31 129 PRO A CA 1
ATOM 1048 C C . PRO A 1 129 ? 10.934 4.066 -1.214 1.00 74.31 129 PRO A C 1
ATOM 1050 O O . PRO A 1 129 ? 11.661 3.696 -2.139 1.00 74.31 129 PRO A O 1
ATOM 1053 N N . SER A 1 130 ? 10.891 3.433 -0.036 1.00 78.75 130 SER A N 1
ATOM 1054 C CA . SER A 1 130 ? 11.724 2.265 0.285 1.00 78.75 130 SER A CA 1
ATOM 1055 C C . SER A 1 130 ? 11.289 1.036 -0.504 1.00 78.75 130 SER A C 1
ATOM 1057 O O . SER A 1 130 ? 12.110 0.405 -1.168 1.00 78.75 130 SER A O 1
ATOM 1059 N N . GLU A 1 131 ? 9.993 0.732 -0.504 1.00 81.62 131 GLU A N 1
ATOM 1060 C CA . GLU A 1 131 ? 9.427 -0.377 -1.273 1.00 81.62 131 GLU A CA 1
ATOM 1061 C C . GLU A 1 131 ? 9.616 -0.175 -2.772 1.00 81.62 131 GLU A C 1
ATOM 1063 O O . GLU A 1 131 ? 10.007 -1.099 -3.483 1.00 81.62 131 GLU A O 1
ATOM 1068 N N . ARG A 1 132 ? 9.465 1.057 -3.261 1.00 81.25 132 ARG A N 1
ATOM 1069 C CA . ARG A 1 132 ? 9.743 1.382 -4.661 1.00 81.25 132 ARG A CA 1
ATOM 1070 C C . ARG A 1 132 ? 11.212 1.192 -5.022 1.00 81.25 132 ARG A C 1
ATOM 1072 O O . ARG A 1 132 ? 11.514 0.709 -6.109 1.00 81.25 132 ARG A O 1
ATOM 1079 N N . SER A 1 133 ? 12.135 1.542 -4.128 1.00 82.12 133 SER A N 1
ATOM 1080 C CA . SER A 1 133 ? 13.567 1.283 -4.317 1.00 82.12 133 SER A CA 1
ATOM 1081 C C . SER A 1 133 ? 13.872 -0.219 -4.347 1.00 82.12 133 SER A C 1
ATOM 1083 O O . SER A 1 133 ? 14.602 -0.688 -5.226 1.00 82.12 133 SER A O 1
ATOM 1085 N N . ASN A 1 134 ? 13.270 -0.991 -3.438 1.00 85.69 134 ASN A N 1
ATOM 1086 C CA . ASN A 1 134 ? 13.398 -2.448 -3.397 1.00 85.69 134 ASN A CA 1
ATOM 1087 C C . ASN A 1 134 ? 12.851 -3.089 -4.676 1.00 85.69 134 ASN A C 1
ATOM 1089 O O . ASN A 1 134 ? 13.520 -3.929 -5.275 1.00 85.69 134 ASN A O 1
ATOM 1093 N N . PHE A 1 135 ? 11.679 -2.649 -5.134 1.00 86.56 135 PHE A N 1
ATOM 1094 C CA . PHE A 1 135 ? 11.044 -3.151 -6.348 1.00 86.56 135 PHE A CA 1
ATOM 1095 C C . PHE A 1 135 ? 11.859 -2.816 -7.597 1.00 86.56 135 PHE A C 1
ATOM 1097 O O . PHE A 1 135 ? 12.133 -3.684 -8.419 1.00 86.56 135 PHE A O 1
ATOM 1104 N N . ASN A 1 136 ? 12.350 -1.580 -7.701 1.00 83.19 136 ASN A N 1
ATOM 1105 C CA . ASN A 1 136 ? 13.245 -1.161 -8.780 1.00 83.19 136 ASN A CA 1
ATOM 1106 C C . ASN A 1 136 ? 14.575 -1.930 -8.788 1.00 83.19 136 ASN A C 1
ATOM 1108 O O . ASN A 1 136 ? 15.152 -2.159 -9.852 1.00 83.19 136 ASN A O 1
ATOM 1112 N N . THR A 1 137 ? 15.083 -2.313 -7.614 1.00 84.50 137 THR A N 1
ATOM 1113 C CA . THR A 1 137 ? 16.287 -3.146 -7.491 1.00 84.50 137 THR A CA 1
ATOM 1114 C C . THR A 1 137 ? 16.007 -4.570 -7.959 1.00 84.50 137 THR A C 1
ATOM 1116 O O . THR A 1 137 ? 16.777 -5.099 -8.759 1.00 84.50 137 THR A O 1
ATOM 1119 N N . PHE A 1 138 ? 14.886 -5.153 -7.526 1.00 88.06 138 PHE A N 1
ATOM 1120 C CA . PHE A 1 138 ? 14.413 -6.462 -7.972 1.00 88.06 138 PHE A CA 1
ATOM 1121 C C . PHE A 1 138 ? 14.253 -6.503 -9.498 1.00 88.06 138 PHE A C 1
ATOM 1123 O O . PHE A 1 138 ? 14.923 -7.281 -10.172 1.00 88.06 138 PHE A O 1
ATOM 1130 N N . LEU A 1 139 ? 13.476 -5.590 -10.079 1.00 85.12 139 LEU A N 1
ATOM 1131 C CA . LEU A 1 139 ? 13.294 -5.523 -11.531 1.00 85.12 139 LEU A CA 1
ATOM 1132 C C . LEU A 1 139 ? 14.599 -5.231 -12.292 1.00 85.12 139 LEU A C 1
ATOM 1134 O O . LEU A 1 139 ? 14.778 -5.697 -13.415 1.00 85.12 139 LEU A O 1
ATOM 1138 N N . GLY A 1 140 ? 15.546 -4.506 -11.687 1.00 81.06 140 GLY A N 1
ATOM 1139 C CA . GLY A 1 140 ? 16.881 -4.296 -12.256 1.00 81.06 140 GLY A CA 1
ATOM 1140 C C . GLY A 1 140 ? 17.704 -5.585 -12.392 1.00 81.06 140 GLY A C 1
ATOM 1141 O O . GLY A 1 140 ? 18.518 -5.693 -13.308 1.00 81.06 140 GLY A O 1
ATOM 1142 N N . GLN A 1 141 ? 17.476 -6.572 -11.521 1.00 84.00 141 GLN A N 1
ATOM 1143 C CA . GLN A 1 141 ? 18.094 -7.904 -11.593 1.00 84.00 141 GLN A CA 1
ATOM 1144 C C . GLN A 1 141 ? 17.376 -8.830 -12.588 1.00 84.00 141 GLN A C 1
ATOM 1146 O O . GLN A 1 141 ? 17.982 -9.779 -13.084 1.00 84.00 141 GLN A O 1
ATOM 1151 N N . HIS A 1 142 ? 16.124 -8.518 -12.937 1.00 85.94 142 HIS A N 1
ATOM 1152 C CA . HIS A 1 142 ? 15.277 -9.299 -13.841 1.00 85.94 142 HIS A CA 1
ATOM 1153 C C . HIS A 1 142 ? 14.787 -8.449 -15.033 1.00 85.94 142 HIS A C 1
ATOM 1155 O O . HIS A 1 142 ? 13.590 -8.197 -15.167 1.00 85.94 142 HIS A O 1
ATOM 1161 N N . PRO A 1 143 ? 15.676 -8.002 -15.943 1.00 79.56 143 PRO A N 1
ATOM 1162 C CA . PRO A 1 143 ? 15.323 -7.038 -16.990 1.00 79.56 143 PRO A CA 1
ATOM 1163 C C . PRO A 1 143 ? 14.279 -7.547 -17.997 1.00 79.56 143 PRO A C 1
ATOM 1165 O O . PRO A 1 143 ? 13.503 -6.746 -18.512 1.00 79.56 143 PRO A O 1
ATOM 1168 N N . GLY A 1 144 ? 14.235 -8.858 -18.271 1.00 80.06 144 GLY A N 1
ATOM 1169 C CA . GLY A 1 144 ? 13.191 -9.458 -19.114 1.00 80.06 144 GLY A CA 1
ATOM 1170 C C . GLY A 1 144 ? 11.811 -9.347 -18.466 1.00 80.06 144 GLY A C 1
ATOM 1171 O O . GLY A 1 144 ? 10.884 -8.819 -19.067 1.00 80.06 144 GLY A O 1
ATOM 1172 N N . MET A 1 145 ? 11.722 -9.713 -17.187 1.00 85.31 145 MET A N 1
ATOM 1173 C CA . MET A 1 145 ? 10.508 -9.562 -16.387 1.00 85.31 145 MET A CA 1
ATOM 1174 C C . MET A 1 145 ? 10.075 -8.099 -16.259 1.00 85.31 145 MET A C 1
ATOM 1176 O O . MET A 1 145 ? 8.892 -7.789 -16.348 1.00 85.31 145 MET A O 1
ATOM 1180 N N . ALA A 1 146 ? 11.032 -7.189 -16.065 1.00 81.44 146 ALA A N 1
ATOM 1181 C CA . ALA A 1 146 ? 10.753 -5.762 -15.992 1.00 81.44 146 ALA A CA 1
ATOM 1182 C C . ALA A 1 146 ? 10.111 -5.242 -17.285 1.00 81.44 146 ALA A C 1
ATOM 1184 O O . ALA A 1 146 ? 9.199 -4.424 -17.215 1.00 81.44 146 ALA A O 1
ATOM 1185 N N . ARG A 1 147 ? 10.557 -5.734 -18.451 1.00 80.25 147 ARG A N 1
ATOM 1186 C CA . ARG A 1 147 ? 9.942 -5.416 -19.746 1.00 80.25 147 ARG A CA 1
ATOM 1187 C C . ARG A 1 147 ? 8.532 -5.994 -19.852 1.00 80.25 147 ARG A C 1
ATOM 1189 O O . ARG A 1 147 ? 7.624 -5.262 -20.219 1.00 80.25 147 ARG A O 1
ATOM 1196 N N . GLU A 1 148 ? 8.339 -7.253 -19.470 1.00 85.06 148 GLU A N 1
ATOM 1197 C CA . GLU A 1 148 ? 7.014 -7.885 -19.489 1.00 85.06 148 GLU A CA 1
ATOM 1198 C C . GLU A 1 148 ? 6.008 -7.146 -18.595 1.00 85.06 148 GLU A C 1
ATOM 1200 O O . GLU A 1 148 ? 4.908 -6.845 -19.042 1.00 85.06 148 GLU A O 1
ATOM 1205 N N . LEU A 1 149 ? 6.393 -6.782 -17.365 1.00 83.62 149 LEU A N 1
ATOM 1206 C CA . LEU A 1 149 ? 5.551 -5.987 -16.461 1.00 83.62 149 LEU A CA 1
ATOM 1207 C C . LEU A 1 149 ? 5.351 -4.547 -16.950 1.00 83.62 149 LEU A C 1
ATOM 1209 O O . LEU A 1 149 ? 4.324 -3.947 -16.656 1.00 83.62 149 LEU A O 1
ATOM 1213 N N . TYR A 1 150 ? 6.317 -3.973 -17.669 1.00 79.62 150 TYR A N 1
ATOM 1214 C CA . TYR A 1 150 ? 6.180 -2.650 -18.280 1.00 79.62 150 TYR A CA 1
ATOM 1215 C C . TYR A 1 150 ? 5.129 -2.654 -19.401 1.00 79.62 150 TYR A C 1
ATOM 1217 O O . TYR A 1 150 ? 4.269 -1.774 -19.446 1.00 79.62 150 TYR A O 1
ATOM 1225 N N . GLU A 1 151 ? 5.189 -3.649 -20.286 1.00 79.88 151 GLU A N 1
ATOM 1226 C CA . GLU A 1 151 ? 4.267 -3.815 -21.416 1.00 79.88 151 GLU A CA 1
ATOM 1227 C C . GLU A 1 151 ? 2.878 -4.272 -20.955 1.00 79.88 151 GLU A C 1
ATOM 1229 O O . GLU A 1 151 ? 1.859 -3.795 -21.458 1.00 79.88 151 GLU A O 1
ATOM 1234 N N . HIS A 1 152 ? 2.839 -5.155 -19.956 1.00 83.75 152 HIS A N 1
ATOM 1235 C CA . HIS A 1 152 ? 1.627 -5.756 -19.415 1.00 83.75 152 HIS A CA 1
ATOM 1236 C C . HIS A 1 152 ? 1.638 -5.717 -17.882 1.00 83.75 152 HIS A C 1
ATOM 1238 O O . HIS A 1 152 ? 1.917 -6.723 -17.222 1.00 83.75 152 HIS A O 1
ATOM 1244 N N . PRO A 1 153 ? 1.290 -4.563 -17.287 1.00 83.06 153 PRO A N 1
ATOM 1245 C CA . PRO A 1 153 ? 1.289 -4.414 -15.837 1.00 83.06 153 PRO A CA 1
ATOM 1246 C C . PRO A 1 153 ? 0.371 -5.418 -15.127 1.00 83.06 153 PRO A C 1
ATOM 1248 O O . PRO A 1 153 ? 0.687 -5.870 -14.032 1.00 83.06 153 PRO A O 1
ATOM 1251 N N . ASP A 1 154 ? -0.713 -5.855 -15.768 1.00 81.94 154 ASP A N 1
ATOM 1252 C CA . ASP A 1 154 ? -1.679 -6.793 -15.183 1.00 81.94 154 ASP A CA 1
ATOM 1253 C C . ASP A 1 154 ? -1.114 -8.207 -14.930 1.00 81.94 154 ASP A C 1
ATOM 1255 O O . ASP A 1 154 ? -1.733 -9.001 -14.217 1.00 81.94 154 ASP A O 1
ATOM 1259 N N . TYR A 1 155 ? 0.086 -8.534 -15.432 1.00 86.62 155 TYR A N 1
ATOM 1260 C CA . TYR A 1 155 ? 0.757 -9.817 -15.175 1.00 86.62 155 TYR A CA 1
ATOM 1261 C C . TYR A 1 155 ? 1.026 -10.100 -13.695 1.00 86.62 155 TYR A C 1
ATOM 1263 O O . TYR A 1 155 ? 1.117 -11.263 -13.303 1.00 86.62 155 TYR A O 1
ATOM 1271 N N . VAL A 1 156 ? 1.041 -9.077 -12.835 1.00 78.44 156 VAL A N 1
ATOM 1272 C CA . VAL A 1 156 ? 1.063 -9.267 -11.374 1.00 78.44 156 VAL A CA 1
ATOM 1273 C C . VAL A 1 156 ? -0.144 -10.077 -10.851 1.00 78.44 156 VAL A C 1
ATOM 1275 O O . VAL A 1 156 ? -0.135 -10.547 -9.712 1.00 78.44 156 VAL A O 1
ATOM 1278 N N . HIS A 1 157 ? -1.202 -10.249 -11.652 1.00 78.12 157 HIS A N 1
ATOM 1279 C CA . HIS A 1 157 ? -2.395 -11.045 -11.330 1.00 78.12 157 HIS A CA 1
ATOM 1280 C C . HIS A 1 157 ? -2.487 -12.345 -12.127 1.00 78.12 157 HIS A C 1
ATOM 1282 O O . HIS A 1 157 ? -3.321 -13.200 -11.819 1.00 78.12 157 HIS A O 1
ATOM 1288 N N . ASP A 1 158 ? -1.641 -12.509 -13.138 1.00 88.00 158 ASP A N 1
ATOM 1289 C CA . ASP A 1 158 ? -1.657 -13.676 -13.999 1.00 88.00 158 ASP A CA 1
ATOM 1290 C C . ASP A 1 158 ? -0.973 -14.852 -13.284 1.00 88.00 158 ASP A C 1
ATOM 1292 O O . ASP A 1 158 ? 0.225 -14.847 -12.986 1.00 88.00 158 ASP A O 1
ATOM 1296 N N . ARG A 1 159 ? -1.760 -15.891 -12.984 1.00 88.81 159 ARG A N 1
ATOM 1297 C CA . ARG A 1 159 ? -1.271 -17.092 -12.290 1.00 88.81 159 ARG A CA 1
ATOM 1298 C C . ARG A 1 159 ? -0.269 -17.884 -13.125 1.00 88.81 159 ARG A C 1
ATOM 1300 O O . ARG A 1 159 ? 0.618 -18.517 -12.552 1.00 88.81 159 ARG A O 1
ATOM 1307 N N . ASP A 1 160 ? -0.412 -17.881 -14.442 1.00 92.38 160 ASP A N 1
ATOM 1308 C CA . ASP A 1 160 ? 0.485 -18.585 -15.352 1.00 92.38 160 ASP A CA 1
ATOM 1309 C C . ASP A 1 160 ? 1.798 -17.830 -15.504 1.00 92.38 160 ASP A C 1
ATOM 1311 O O . ASP A 1 160 ? 2.862 -18.451 -15.543 1.00 92.38 160 ASP A O 1
ATOM 1315 N N . TRP A 1 161 ? 1.745 -16.501 -15.511 1.00 91.62 161 TRP A N 1
ATOM 1316 C CA . TRP A 1 161 ? 2.923 -15.650 -15.431 1.00 91.62 161 TRP A CA 1
ATOM 1317 C C . TRP A 1 161 ? 3.667 -15.851 -14.107 1.00 91.62 161 TRP A C 1
ATOM 1319 O O . TRP A 1 161 ? 4.839 -16.216 -14.121 1.00 91.62 161 TRP A O 1
ATOM 1329 N N . LEU A 1 162 ? 2.989 -15.751 -12.960 1.00 90.94 162 LEU A N 1
ATOM 1330 C CA . LEU A 1 162 ? 3.607 -15.965 -11.641 1.00 90.94 162 LEU A CA 1
ATOM 1331 C C . LEU A 1 162 ? 4.228 -17.362 -11.496 1.00 90.94 162 LEU A C 1
ATOM 1333 O O . LEU A 1 162 ? 5.258 -17.521 -10.848 1.00 90.94 162 LEU A O 1
ATOM 1337 N N . ARG A 1 163 ? 3.630 -18.379 -12.124 1.00 91.56 163 ARG A N 1
ATOM 1338 C CA . ARG A 1 163 ? 4.170 -19.744 -12.153 1.00 91.56 163 ARG A CA 1
ATOM 1339 C C . ARG A 1 163 ? 5.423 -19.870 -13.026 1.00 91.56 163 ARG A C 1
ATOM 1341 O O . ARG A 1 163 ? 6.284 -20.687 -12.714 1.00 91.56 163 ARG A O 1
ATOM 1348 N N . ARG A 1 164 ? 5.528 -19.087 -14.104 1.00 93.88 164 ARG A N 1
ATOM 1349 C CA . ARG A 1 164 ? 6.739 -18.982 -14.942 1.00 93.88 164 ARG A CA 1
ATOM 1350 C C . ARG A 1 164 ? 7.818 -18.092 -14.317 1.00 93.88 164 ARG A C 1
ATOM 1352 O O . ARG A 1 164 ? 8.986 -18.275 -14.639 1.00 93.88 164 ARG A O 1
ATOM 1359 N N . HIS A 1 165 ? 7.428 -17.196 -13.411 1.00 93.19 165 HIS A N 1
ATOM 1360 C CA . HIS A 1 165 ? 8.291 -16.253 -12.698 1.00 93.19 165 HIS A CA 1
ATOM 1361 C C . HIS A 1 165 ? 8.212 -16.464 -11.176 1.00 93.19 165 HIS A C 1
ATOM 1363 O O . HIS A 1 165 ? 7.700 -15.599 -10.452 1.00 93.19 165 HIS A O 1
ATOM 1369 N N . PRO A 1 166 ? 8.706 -17.605 -10.654 1.00 92.50 166 PRO A N 1
ATOM 1370 C CA . PRO A 1 166 ? 8.647 -17.908 -9.224 1.00 92.50 166 PRO A CA 1
ATOM 1371 C C . PRO A 1 166 ? 9.333 -16.839 -8.361 1.00 92.50 166 PRO A C 1
ATOM 1373 O O . PRO A 1 166 ? 8.914 -16.595 -7.232 1.00 92.50 166 PRO A O 1
ATOM 1376 N N . GLU A 1 167 ? 10.345 -16.150 -8.882 1.00 91.81 167 GLU A N 1
ATOM 1377 C CA . GLU A 1 167 ? 11.010 -15.025 -8.227 1.00 91.81 167 GLU A CA 1
ATOM 1378 C C . GLU A 1 167 ? 10.091 -13.802 -8.055 1.00 91.81 167 GLU A C 1
ATOM 1380 O O . GLU A 1 167 ? 10.119 -13.166 -7.000 1.00 91.81 167 GLU A O 1
ATOM 1385 N N . ALA A 1 168 ? 9.205 -13.514 -9.018 1.00 91.00 168 ALA A N 1
ATOM 1386 C CA . ALA A 1 168 ? 8.187 -12.471 -8.871 1.00 91.00 168 ALA A CA 1
ATOM 1387 C C . ALA A 1 168 ? 7.159 -12.862 -7.813 1.00 91.00 168 ALA A C 1
ATOM 1389 O O . ALA A 1 168 ? 6.801 -12.058 -6.953 1.00 91.00 168 ALA A O 1
ATOM 1390 N N . GLN A 1 169 ? 6.721 -14.122 -7.837 1.00 89.75 169 GLN A N 1
ATOM 1391 C CA . GLN A 1 169 ? 5.801 -14.652 -6.838 1.00 89.75 169 GLN A CA 1
ATOM 1392 C C . GLN A 1 169 ? 6.394 -14.551 -5.425 1.00 89.75 169 GLN A C 1
ATOM 1394 O O . GLN A 1 169 ? 5.722 -14.089 -4.503 1.00 89.75 169 GLN A O 1
ATOM 1399 N N . GLN A 1 170 ? 7.661 -14.931 -5.248 1.00 89.81 170 GLN A N 1
ATOM 1400 C CA . GLN A 1 170 ? 8.372 -14.786 -3.976 1.00 89.81 170 GLN A CA 1
ATOM 1401 C C . GLN A 1 170 ? 8.475 -13.321 -3.546 1.00 89.81 170 GLN A C 1
ATOM 1403 O O . GLN A 1 170 ? 8.216 -13.014 -2.380 1.00 89.81 170 GLN A O 1
ATOM 1408 N N . TYR A 1 171 ? 8.801 -12.418 -4.476 1.00 89.94 171 TYR A N 1
ATOM 1409 C CA . TYR A 1 171 ? 8.875 -10.989 -4.195 1.00 89.94 171 TYR A CA 1
ATOM 1410 C C . TYR A 1 171 ? 7.530 -10.446 -3.697 1.00 89.94 171 TYR A C 1
ATOM 1412 O O . TYR A 1 171 ? 7.465 -9.882 -2.608 1.00 89.94 171 TYR A O 1
ATOM 1420 N N . PHE A 1 172 ? 6.436 -10.670 -4.427 1.00 86.50 172 PHE A N 1
ATOM 1421 C CA . PHE A 1 172 ? 5.111 -10.171 -4.042 1.00 86.50 172 PHE A CA 1
ATOM 1422 C C . PHE A 1 172 ? 4.575 -10.806 -2.754 1.00 86.50 172 PHE A C 1
ATOM 1424 O O . PHE A 1 172 ? 3.877 -10.136 -1.993 1.00 86.50 172 PHE A O 1
ATOM 1431 N N . ASN A 1 173 ? 4.937 -12.058 -2.462 1.00 84.19 173 ASN A N 1
ATOM 1432 C CA . ASN A 1 173 ? 4.610 -12.697 -1.186 1.00 84.19 173 ASN A CA 1
ATOM 1433 C C . ASN A 1 173 ? 5.350 -12.046 -0.010 1.00 84.19 173 ASN A C 1
ATOM 1435 O O . ASN A 1 173 ? 4.770 -11.871 1.060 1.00 84.19 173 ASN A O 1
ATOM 1439 N N . LYS A 1 174 ? 6.623 -11.680 -0.203 1.00 84.69 174 LYS A N 1
ATOM 1440 C CA . LYS A 1 174 ? 7.438 -10.996 0.811 1.00 84.69 174 LYS A CA 1
ATOM 1441 C C . LYS A 1 174 ? 7.075 -9.514 0.955 1.00 84.69 174 LYS A C 1
ATOM 1443 O O . LYS A 1 174 ? 7.211 -8.957 2.039 1.00 84.69 174 LYS A O 1
ATOM 1448 N N . HIS A 1 175 ? 6.584 -8.901 -0.119 1.00 83.00 175 HIS A N 1
ATOM 1449 C CA . HIS A 1 175 ? 6.201 -7.494 -0.203 1.00 83.00 175 HIS A CA 1
ATOM 1450 C C . HIS A 1 175 ? 4.700 -7.358 -0.514 1.00 83.00 175 HIS A C 1
ATOM 1452 O O . HIS A 1 175 ? 4.321 -6.841 -1.571 1.00 83.00 175 HIS A O 1
ATOM 1458 N N . PRO A 1 176 ? 3.808 -7.801 0.397 1.00 76.19 176 PRO A N 1
ATOM 1459 C CA . PRO A 1 176 ? 2.372 -7.841 0.129 1.00 76.19 176 PRO A CA 1
ATOM 1460 C C . PRO A 1 176 ? 1.782 -6.454 -0.138 1.00 76.19 176 PRO A C 1
ATOM 1462 O O . PRO A 1 176 ? 0.827 -6.347 -0.898 1.00 76.19 176 PRO A O 1
ATOM 1465 N N . GLY A 1 177 ? 2.362 -5.388 0.427 1.00 75.12 177 GLY A N 1
ATOM 1466 C CA . GLY A 1 177 ? 1.913 -4.030 0.128 1.00 75.12 177 GLY A CA 1
ATOM 1467 C C . GLY A 1 177 ? 2.315 -3.522 -1.249 1.00 75.12 177 GLY A C 1
ATOM 1468 O O . GLY A 1 177 ? 1.529 -2.810 -1.863 1.00 75.12 177 GLY A O 1
ATOM 1469 N N . VAL A 1 178 ? 3.457 -3.963 -1.788 1.00 81.38 178 VAL A N 1
ATOM 1470 C CA . VAL A 1 178 ? 3.782 -3.720 -3.200 1.00 81.38 178 VAL A CA 1
ATOM 1471 C C . VAL A 1 178 ? 2.765 -4.432 -4.078 1.00 81.38 178 VAL A C 1
ATOM 1473 O O . VAL A 1 178 ? 2.202 -3.806 -4.961 1.00 81.38 178 VAL A O 1
ATOM 1476 N N . SER A 1 179 ? 2.469 -5.710 -3.810 1.00 80.88 179 SER A N 1
ATOM 1477 C CA . SER A 1 179 ? 1.461 -6.451 -4.580 1.00 80.88 179 SER A CA 1
ATOM 1478 C C . SER A 1 179 ? 0.100 -5.755 -4.552 1.00 80.88 179 SER A C 1
ATOM 1480 O O . SER A 1 179 ? -0.503 -5.563 -5.603 1.00 80.88 179 SER A O 1
ATOM 1482 N N . ASP A 1 180 ? -0.370 -5.355 -3.368 1.00 76.62 180 ASP A N 1
ATOM 1483 C CA . ASP A 1 180 ? -1.694 -4.762 -3.181 1.00 76.62 180 ASP A CA 1
ATOM 1484 C C . ASP A 1 180 ? -1.809 -3.369 -3.818 1.00 76.62 180 ASP A C 1
ATOM 1486 O O . ASP A 1 180 ? -2.834 -3.079 -4.440 1.00 76.62 180 ASP A O 1
ATOM 1490 N N . GLU A 1 181 ? -0.771 -2.533 -3.726 1.00 75.25 181 GLU A N 1
ATOM 1491 C CA . GLU A 1 181 ? -0.758 -1.220 -4.381 1.00 75.25 181 GLU A CA 1
ATOM 1492 C C . GLU A 1 181 ? -0.583 -1.337 -5.895 1.00 75.25 181 GLU A C 1
ATOM 1494 O O . GLU A 1 181 ? -1.270 -0.653 -6.653 1.00 75.25 181 GLU A O 1
ATOM 1499 N N . PHE A 1 182 ? 0.256 -2.266 -6.350 1.00 78.19 182 PHE A N 1
ATOM 1500 C CA . PHE A 1 182 ? 0.397 -2.575 -7.767 1.00 78.19 182 PHE A CA 1
ATOM 1501 C C . PHE A 1 182 ? -0.948 -3.022 -8.358 1.00 78.19 182 PHE A C 1
ATOM 1503 O O . PHE A 1 182 ? -1.277 -2.589 -9.456 1.00 78.19 182 PHE A O 1
ATOM 1510 N N . ARG A 1 183 ? -1.784 -3.793 -7.633 1.00 74.94 183 ARG A N 1
ATOM 1511 C CA . ARG A 1 183 ? -3.131 -4.165 -8.136 1.00 74.94 183 ARG A CA 1
ATOM 1512 C C . ARG A 1 183 ? -4.030 -2.962 -8.397 1.00 74.94 183 ARG A C 1
ATOM 1514 O O . ARG A 1 183 ? -4.897 -3.021 -9.260 1.00 74.94 183 ARG A O 1
ATOM 1521 N N . ARG A 1 184 ? -3.894 -1.902 -7.600 1.00 73.25 184 ARG A N 1
ATOM 1522 C CA . ARG A 1 184 ? -4.733 -0.700 -7.723 1.00 73.25 184 ARG A CA 1
ATOM 1523 C C . ARG A 1 184 ? -4.213 0.221 -8.802 1.00 73.25 184 ARG A C 1
ATOM 1525 O O . ARG A 1 184 ? -4.984 0.725 -9.610 1.00 73.25 184 ARG A O 1
ATOM 1532 N N . ASN A 1 185 ? -2.906 0.449 -8.760 1.00 75.25 185 ASN A N 1
ATOM 1533 C CA . ASN A 1 185 ? -2.226 1.494 -9.499 1.00 75.25 185 ASN A CA 1
ATOM 1534 C C . ASN A 1 185 ? -1.034 0.902 -10.261 1.00 75.25 185 ASN A C 1
ATOM 1536 O O . ASN A 1 185 ? 0.105 1.328 -10.058 1.00 75.25 185 ASN A O 1
ATOM 1540 N N . PRO A 1 186 ? -1.254 -0.068 -11.166 1.00 78.31 186 PRO A N 1
ATOM 1541 C CA . PRO A 1 186 ? -0.156 -0.786 -11.805 1.00 78.31 186 PRO A CA 1
ATOM 1542 C C . PRO A 1 186 ? 0.758 0.165 -12.595 1.00 78.31 186 PRO A C 1
ATOM 1544 O O . PRO A 1 186 ? 1.981 0.123 -12.476 1.00 78.31 186 PRO A O 1
ATOM 1547 N N . HIS A 1 187 ? 0.178 1.136 -13.306 1.00 74.38 187 HIS A N 1
ATOM 1548 C CA . HIS A 1 187 ? 0.931 2.160 -14.038 1.00 74.38 187 HIS A CA 1
ATOM 1549 C C . HIS A 1 187 ? 1.794 3.066 -13.143 1.00 74.38 187 HIS A C 1
ATOM 1551 O O . HIS A 1 187 ? 2.802 3.611 -13.602 1.00 74.38 187 HIS A O 1
ATOM 1557 N N . GLU A 1 188 ? 1.443 3.239 -11.870 1.00 73.81 188 GLU A N 1
ATOM 1558 C CA . GLU A 1 188 ? 2.257 4.006 -10.925 1.00 73.81 188 GLU A CA 1
ATOM 1559 C C . GLU A 1 188 ? 3.548 3.260 -10.567 1.00 73.81 188 GLU A C 1
ATOM 1561 O O . GLU A 1 188 ? 4.589 3.877 -10.350 1.00 73.81 188 GLU A O 1
ATOM 1566 N N . TRP A 1 189 ? 3.521 1.930 -10.557 1.00 75.56 189 TRP A N 1
ATOM 1567 C CA . TRP A 1 189 ? 4.687 1.121 -10.214 1.00 75.56 189 TRP A CA 1
ATOM 1568 C C . TRP A 1 189 ? 5.632 0.905 -11.396 1.00 75.56 189 TRP A C 1
ATOM 1570 O O . TRP A 1 189 ? 6.847 0.912 -11.199 1.00 75.56 189 TRP A O 1
ATOM 1580 N N . VAL A 1 190 ? 5.105 0.780 -12.620 1.00 74.88 190 VAL A N 1
ATOM 1581 C CA . VAL A 1 190 ? 5.904 0.434 -13.815 1.00 74.88 190 VAL A CA 1
ATOM 1582 C C . VAL A 1 190 ? 5.957 1.498 -14.915 1.00 74.88 190 VAL A C 1
ATOM 1584 O O . VAL A 1 190 ? 6.518 1.245 -15.970 1.00 74.88 190 VAL A O 1
ATOM 1587 N N . SER A 1 191 ? 5.466 2.724 -14.714 1.00 66.62 191 SER A N 1
ATOM 1588 C CA . SER A 1 191 ? 5.651 3.787 -15.728 1.00 66.62 191 SER A CA 1
ATOM 1589 C C . SER A 1 191 ? 7.117 4.197 -15.917 1.00 66.62 191 SER A C 1
ATOM 1591 O O . SER A 1 191 ? 7.934 4.090 -15.011 1.00 66.62 191 SER A O 1
ATOM 1593 N N . HIS A 1 192 ? 7.453 4.766 -17.080 1.00 53.84 192 HIS A N 1
ATOM 1594 C CA . HIS A 1 192 ? 8.802 5.263 -17.400 1.00 53.84 192 HIS A CA 1
ATOM 1595 C C . HIS A 1 192 ? 9.417 6.239 -16.383 1.00 53.84 192 HIS A C 1
ATOM 1597 O O . HIS A 1 192 ? 10.640 6.307 -16.268 1.00 53.84 192 HIS A O 1
ATOM 1603 N N . GLU A 1 193 ? 8.597 7.040 -15.700 1.00 52.16 193 GLU A N 1
ATOM 1604 C CA . GLU A 1 193 ? 9.058 7.986 -14.671 1.00 52.16 193 GLU A CA 1
ATOM 1605 C C . GLU A 1 193 ? 9.298 7.303 -13.317 1.00 52.16 193 GLU A C 1
ATOM 1607 O O . GLU A 1 193 ? 10.147 7.733 -12.529 1.00 52.16 193 GLU A O 1
ATOM 1612 N N . SER A 1 194 ? 8.565 6.218 -13.089 1.00 54.16 194 SER A N 1
ATOM 1613 C CA . SER A 1 194 ? 8.422 5.477 -11.839 1.00 54.16 194 SER A CA 1
ATOM 1614 C C . SER A 1 194 ? 9.395 4.308 -11.727 1.00 54.16 194 SER A C 1
ATOM 1616 O O . SER A 1 194 ? 9.996 4.074 -10.674 1.00 54.16 194 SER A O 1
ATOM 1618 N N . PHE A 1 195 ? 9.595 3.625 -12.851 1.00 56.41 195 PHE A N 1
ATOM 1619 C CA . PHE A 1 195 ? 10.593 2.601 -13.057 1.00 56.41 195 PHE A CA 1
ATOM 1620 C C . PHE A 1 195 ? 11.961 3.266 -13.209 1.00 56.41 195 PHE A C 1
ATOM 1622 O O . PHE A 1 195 ? 12.347 3.773 -14.267 1.00 56.41 195 PHE A O 1
ATOM 1629 N N . ARG A 1 196 ? 12.710 3.281 -12.108 1.00 55.62 196 ARG A N 1
ATOM 1630 C CA . ARG A 1 196 ? 14.105 3.721 -12.058 1.00 55.62 196 ARG A CA 1
ATOM 1631 C C . ARG A 1 196 ? 14.955 2.508 -11.727 1.00 55.62 196 ARG A C 1
ATOM 1633 O O . ARG A 1 196 ? 15.292 2.334 -10.559 1.00 55.62 196 ARG A O 1
ATOM 1640 N N . PRO A 1 197 ? 15.283 1.657 -12.709 1.00 47.22 197 PRO A N 1
ATOM 1641 C CA . PRO A 1 197 ? 16.024 0.442 -12.433 1.00 47.22 197 PRO A CA 1
ATOM 1642 C C . PRO A 1 197 ? 17.321 0.778 -11.692 1.00 47.22 197 PRO A C 1
ATOM 1644 O O . PRO A 1 197 ? 18.152 1.560 -12.178 1.00 47.22 197 PRO A O 1
ATOM 1647 N N . GLY A 1 198 ? 17.481 0.165 -10.515 1.00 46.97 198 GLY A N 1
ATOM 1648 C CA . GLY A 1 198 ? 18.788 -0.028 -9.889 1.00 46.97 198 GLY A CA 1
ATOM 1649 C C . GLY A 1 198 ? 19.730 -0.740 -10.872 1.00 46.97 198 GLY A C 1
ATOM 1650 O O . GLY A 1 198 ? 19.282 -1.252 -11.896 1.00 46.97 198 GLY A O 1
ATOM 1651 N N . PRO A 1 199 ? 21.048 -0.706 -10.636 1.00 45.22 199 PRO A N 1
ATOM 1652 C CA . PRO A 1 199 ? 22.076 -0.489 -11.655 1.00 45.22 199 PRO A CA 1
ATOM 1653 C C . PRO A 1 199 ? 21.957 -1.392 -12.900 1.00 45.22 199 PRO A C 1
ATOM 1655 O O . PRO A 1 199 ? 22.641 -2.401 -13.022 1.00 45.22 199 PRO A O 1
ATOM 1658 N N . MET A 1 200 ? 21.195 -0.954 -13.909 1.00 52.34 200 MET A N 1
ATOM 1659 C CA . MET A 1 200 ? 21.437 -1.371 -15.294 1.00 52.34 200 MET A CA 1
ATOM 1660 C C . MET A 1 200 ? 22.858 -0.942 -15.679 1.00 52.34 200 MET A C 1
ATOM 1662 O O . MET A 1 200 ? 23.296 0.168 -15.331 1.00 52.34 200 MET A O 1
ATOM 1666 N N . ARG A 1 201 ? 23.583 -1.772 -16.436 1.00 56.06 201 ARG A N 1
ATOM 1667 C CA . ARG A 1 201 ? 24.861 -1.349 -17.032 1.00 56.06 201 ARG A CA 1
ATOM 1668 C C . ARG A 1 201 ? 24.610 -0.071 -17.841 1.00 56.06 201 ARG A C 1
ATOM 1670 O O . ARG A 1 201 ? 23.561 0.085 -18.468 1.00 56.06 201 ARG A O 1
ATOM 1677 N N . ALA A 1 202 ? 25.533 0.891 -17.792 1.00 56.75 202 ALA A N 1
ATOM 1678 C CA . ALA A 1 202 ? 25.314 2.224 -18.369 1.00 56.75 202 ALA A CA 1
ATOM 1679 C C . ALA A 1 202 ? 24.916 2.203 -19.854 1.00 56.75 202 ALA A C 1
ATOM 1681 O O . ALA A 1 202 ? 24.217 3.106 -20.318 1.00 56.75 202 ALA A O 1
ATOM 1682 N N . GLU A 1 203 ? 25.328 1.157 -20.559 1.00 57.47 203 GLU A N 1
ATOM 1683 C CA . GLU A 1 203 ? 25.032 0.874 -21.959 1.00 57.47 203 GLU A CA 1
ATOM 1684 C C . GLU A 1 203 ? 23.569 0.483 -22.180 1.00 57.47 203 GLU A C 1
ATOM 1686 O O . GLU A 1 203 ? 22.886 1.163 -22.941 1.00 57.47 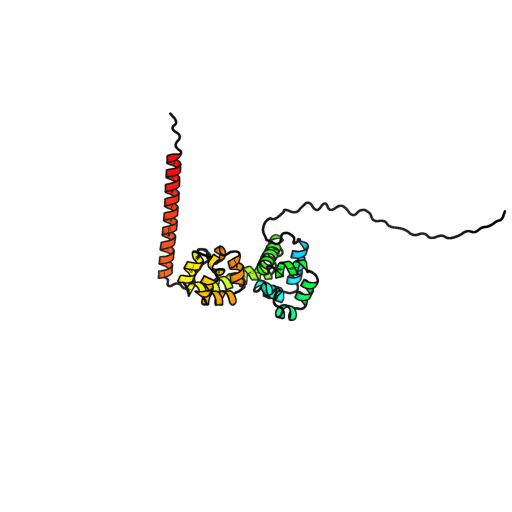203 GLU A O 1
ATOM 1691 N N . GLN A 1 204 ? 23.039 -0.476 -21.415 1.00 55.56 204 GLN A N 1
ATOM 1692 C CA . GLN A 1 204 ? 21.624 -0.879 -21.468 1.00 55.56 204 GLN A CA 1
ATOM 1693 C C . GLN A 1 204 ? 20.690 0.311 -21.186 1.00 55.56 204 GLN A C 1
ATOM 1695 O O . GLN A 1 204 ? 19.676 0.510 -21.850 1.00 55.56 204 GLN A O 1
ATOM 1700 N N . ARG A 1 205 ? 21.094 1.204 -20.269 1.00 58.41 205 ARG A N 1
ATOM 1701 C CA . ARG A 1 205 ? 20.396 2.474 -19.988 1.00 58.41 205 ARG A CA 1
ATOM 1702 C C . ARG A 1 205 ? 20.379 3.442 -21.170 1.00 58.41 205 ARG A C 1
ATOM 1704 O O . ARG A 1 205 ? 19.481 4.280 -21.281 1.00 58.41 205 ARG A O 1
ATOM 1711 N N . ARG A 1 206 ? 21.454 3.474 -21.957 1.00 62.62 206 ARG A N 1
ATOM 1712 C CA . ARG A 1 206 ? 21.570 4.350 -23.131 1.00 62.62 206 ARG A CA 1
ATOM 1713 C C . ARG A 1 206 ? 20.737 3.791 -24.272 1.00 62.62 206 ARG A C 1
ATOM 1715 O O . ARG A 1 206 ? 20.081 4.578 -24.941 1.00 62.62 206 ARG A O 1
ATOM 1722 N N . GLU A 1 207 ? 20.737 2.478 -24.442 1.00 64.56 207 GLU A N 1
ATOM 1723 C CA . GLU A 1 207 ? 19.966 1.764 -25.455 1.00 64.56 207 GLU A CA 1
ATOM 1724 C C . GLU A 1 207 ? 18.460 1.880 -25.210 1.00 64.56 207 GLU A C 1
ATOM 1726 O O . GLU A 1 207 ? 17.772 2.486 -26.027 1.00 64.56 207 GLU A O 1
ATOM 1731 N N . TYR A 1 208 ? 17.981 1.521 -24.015 1.00 63.91 208 TYR A N 1
ATOM 1732 C CA . TYR A 1 208 ? 16.568 1.661 -23.635 1.00 63.91 208 TYR A CA 1
ATOM 1733 C C . TYR A 1 208 ? 16.028 3.087 -23.841 1.00 63.91 208 TYR A C 1
ATOM 1735 O O . TYR A 1 208 ? 14.950 3.297 -24.395 1.00 63.91 208 TYR A O 1
ATOM 1743 N N . ARG A 1 209 ? 16.806 4.107 -23.438 1.00 67.75 209 ARG A N 1
ATOM 1744 C CA . ARG A 1 209 ? 16.437 5.520 -23.643 1.00 67.75 209 ARG A CA 1
ATOM 1745 C C . ARG A 1 209 ? 16.500 5.956 -25.100 1.00 67.75 209 ARG A C 1
ATOM 1747 O O . ARG A 1 209 ? 15.806 6.904 -25.457 1.00 67.75 209 ARG A O 1
ATOM 1754 N N . ARG A 1 210 ? 17.351 5.345 -25.925 1.00 71.94 210 ARG A N 1
ATOM 1755 C CA . ARG A 1 210 ? 17.414 5.629 -27.364 1.00 71.94 210 ARG A CA 1
ATOM 1756 C C . ARG A 1 210 ? 16.191 5.055 -28.066 1.00 71.94 210 ARG A C 1
ATOM 1758 O O . ARG A 1 210 ? 15.587 5.792 -28.837 1.00 71.94 210 ARG A O 1
ATOM 1765 N N . GLU A 1 211 ? 15.817 3.818 -27.763 1.00 66.94 211 GLU A N 1
ATOM 1766 C CA . GLU A 1 211 ? 14.656 3.131 -28.345 1.00 66.94 211 GLU A CA 1
ATOM 1767 C C . GLU A 1 211 ? 13.352 3.860 -28.013 1.00 66.94 211 GLU A C 1
ATOM 1769 O O . GLU A 1 211 ? 12.718 4.420 -28.902 1.00 66.94 211 GLU A O 1
ATOM 1774 N N . HIS A 1 212 ? 13.041 4.048 -26.731 1.00 68.06 212 HIS A N 1
ATOM 1775 C CA . HIS A 1 212 ? 11.793 4.711 -26.332 1.00 68.06 212 HIS A CA 1
ATOM 1776 C C . HIS A 1 212 ? 11.737 6.198 -26.716 1.00 68.06 212 HIS A C 1
ATOM 1778 O O . HIS A 1 212 ? 10.664 6.785 -26.891 1.00 68.06 212 HIS A O 1
ATOM 1784 N N . ARG A 1 213 ? 12.894 6.864 -26.862 1.00 74.75 213 ARG A N 1
ATOM 1785 C CA . ARG A 1 213 ? 12.935 8.226 -27.416 1.00 74.75 213 ARG A CA 1
ATOM 1786 C C . ARG A 1 213 ? 12.628 8.227 -28.912 1.00 74.75 213 ARG A C 1
ATOM 1788 O O . ARG A 1 213 ? 11.984 9.176 -29.354 1.00 74.75 213 ARG A O 1
ATOM 1795 N N . LYS A 1 214 ? 13.089 7.230 -29.674 1.00 75.94 214 LYS A N 1
ATOM 1796 C CA . LYS A 1 214 ? 12.752 7.085 -31.097 1.00 75.94 214 LYS A CA 1
ATOM 1797 C C . LYS A 1 214 ? 11.259 6.836 -31.267 1.00 75.94 214 LYS A C 1
ATOM 1799 O O . LYS A 1 214 ? 10.619 7.649 -31.921 1.00 75.94 214 LYS A O 1
ATOM 1804 N N . GLU A 1 215 ? 10.694 5.866 -30.556 1.00 68.50 215 GLU A N 1
ATOM 1805 C CA . GLU A 1 215 ? 9.258 5.548 -30.615 1.00 68.50 215 GLU A CA 1
ATOM 1806 C C . GLU A 1 215 ? 8.378 6.762 -30.294 1.00 68.50 215 GLU A C 1
ATOM 1808 O O . GLU A 1 215 ? 7.434 7.085 -31.010 1.00 68.50 215 GLU A O 1
ATOM 1813 N N . ARG A 1 216 ? 8.719 7.531 -29.253 1.00 72.25 216 ARG A N 1
ATOM 1814 C CA . ARG A 1 216 ? 7.998 8.775 -28.935 1.00 72.25 216 ARG A CA 1
ATOM 1815 C C . ARG A 1 216 ? 8.083 9.820 -30.040 1.00 72.25 216 ARG A C 1
ATOM 1817 O O . ARG A 1 216 ? 7.140 10.595 -30.222 1.00 72.25 216 ARG A O 1
ATOM 1824 N N . MET A 1 217 ? 9.232 9.920 -30.702 1.00 78.44 217 MET A N 1
ATOM 1825 C CA . MET A 1 217 ? 9.429 10.851 -31.810 1.00 78.44 217 MET A CA 1
ATOM 1826 C C . MET A 1 217 ? 8.647 10.392 -33.039 1.00 78.44 217 MET A C 1
ATOM 1828 O O . MET A 1 217 ? 7.997 11.233 -33.655 1.00 78.44 217 MET A O 1
ATOM 1832 N N . GLU A 1 218 ? 8.629 9.093 -33.322 1.00 81.00 218 GLU A N 1
ATOM 1833 C CA . GLU A 1 218 ? 7.853 8.459 -34.394 1.00 81.00 218 GLU A CA 1
ATOM 1834 C C . GLU A 1 218 ? 6.355 8.642 -34.161 1.00 81.00 218 GLU A C 1
ATOM 1836 O O . GLU A 1 218 ? 5.711 9.319 -34.954 1.00 81.00 218 GLU A O 1
ATOM 1841 N N . GLN A 1 219 ? 5.818 8.269 -32.996 1.00 74.75 219 GLN A N 1
ATOM 1842 C CA . GLN A 1 219 ? 4.412 8.536 -32.659 1.00 74.75 219 GLN A CA 1
ATOM 1843 C C . GLN A 1 219 ? 4.064 10.033 -32.722 1.00 74.75 219 GLN A C 1
ATOM 1845 O O . GLN A 1 219 ? 2.923 10.436 -32.961 1.00 74.75 219 GLN A O 1
ATOM 1850 N N . ARG A 1 220 ? 5.015 10.929 -32.419 1.00 81.81 220 ARG A N 1
ATOM 1851 C CA . ARG A 1 220 ? 4.796 12.381 -32.533 1.00 81.81 220 ARG A CA 1
ATOM 1852 C C . ARG A 1 220 ? 4.795 12.838 -33.992 1.00 81.81 220 ARG A C 1
ATOM 1854 O O . ARG A 1 220 ? 4.062 13.781 -34.297 1.00 81.81 220 ARG A O 1
ATOM 1861 N N . GLN A 1 221 ? 5.592 12.214 -34.853 1.00 81.19 221 GLN A N 1
ATOM 1862 C CA . GLN A 1 221 ? 5.593 12.443 -36.295 1.00 81.19 221 GLN A CA 1
ATOM 1863 C C . GLN A 1 221 ? 4.331 11.876 -36.944 1.00 81.19 221 GLN A C 1
ATOM 1865 O O . GLN A 1 221 ? 3.661 12.623 -37.646 1.00 81.19 221 GLN A O 1
ATOM 1870 N N . GLU A 1 222 ? 3.922 10.657 -36.612 1.00 81.44 222 GLU A N 1
ATOM 1871 C CA . GLU A 1 222 ? 2.670 10.046 -37.077 1.00 81.44 222 GLU A CA 1
ATOM 1872 C C . GLU A 1 222 ? 1.463 10.897 -36.687 1.00 81.44 222 GLU A C 1
ATOM 1874 O O . GLU A 1 222 ? 0.686 11.308 -37.541 1.00 81.44 222 GLU A O 1
ATOM 1879 N N . ARG A 1 223 ? 1.361 11.320 -35.419 1.00 81.31 223 ARG A N 1
ATOM 1880 C CA . ARG A 1 223 ? 0.296 12.247 -34.991 1.00 81.31 223 ARG A CA 1
ATOM 1881 C C . ARG A 1 223 ? 0.341 13.588 -35.720 1.00 81.31 223 ARG A C 1
ATOM 1883 O O . ARG A 1 223 ? -0.660 14.296 -35.773 1.00 81.31 223 ARG A O 1
ATOM 1890 N N . ARG A 1 224 ? 1.509 14.033 -36.194 1.00 81.69 224 ARG A N 1
ATOM 1891 C CA . ARG A 1 224 ? 1.611 15.243 -37.028 1.00 81.69 224 ARG A CA 1
ATOM 1892 C C . ARG A 1 224 ? 1.127 14.962 -38.447 1.00 81.69 224 ARG A C 1
ATOM 1894 O O . ARG A 1 224 ? 0.381 15.787 -38.956 1.00 81.69 224 ARG A O 1
ATOM 1901 N N . GLN A 1 225 ? 1.505 13.834 -39.036 1.00 79.88 225 GLN A N 1
ATOM 1902 C CA . GLN A 1 225 ? 1.070 13.410 -40.367 1.00 79.88 225 GLN A CA 1
ATOM 1903 C C . GLN A 1 225 ? -0.445 13.201 -40.412 1.00 79.88 225 GLN A C 1
ATOM 1905 O O . GLN A 1 225 ? -1.104 13.861 -41.204 1.00 79.88 225 GLN A O 1
ATOM 1910 N N . GLN A 1 226 ? -1.011 12.459 -39.458 1.00 79.44 226 GLN A N 1
ATOM 1911 C CA . GLN A 1 226 ? -2.461 12.284 -39.310 1.00 79.44 226 GLN A CA 1
ATOM 1912 C C . GLN A 1 226 ? -3.194 13.626 -39.207 1.00 79.44 226 GLN A C 1
ATOM 1914 O O . GLN A 1 226 ? -4.170 13.855 -39.907 1.00 79.44 226 GLN A O 1
ATOM 1919 N N . ARG A 1 227 ? -2.684 14.583 -38.415 1.00 78.25 227 ARG A N 1
ATOM 1920 C CA . ARG A 1 227 ? -3.275 15.934 -38.341 1.00 78.25 227 ARG A CA 1
ATOM 1921 C C . ARG A 1 227 ? -3.179 16.721 -39.649 1.00 78.25 227 ARG A C 1
ATOM 1923 O O . ARG A 1 227 ? -4.031 17.571 -39.901 1.00 78.25 227 ARG A O 1
ATOM 1930 N N . HIS A 1 228 ? -2.126 16.514 -40.435 1.00 75.69 228 HIS A N 1
ATOM 1931 C CA . HIS A 1 228 ? -1.987 17.135 -41.751 1.00 75.69 228 HIS A CA 1
ATOM 1932 C C . HIS A 1 228 ? -2.940 16.500 -42.770 1.00 75.69 228 HIS A C 1
ATOM 1934 O O . HIS A 1 228 ? -3.571 17.233 -43.526 1.00 75.69 228 HIS A O 1
ATOM 1940 N N . GLU A 1 229 ? -3.108 15.180 -42.740 1.00 71.06 229 GLU A N 1
ATOM 1941 C CA . GLU A 1 229 ? -4.056 14.437 -43.577 1.00 71.06 229 GLU A CA 1
ATOM 1942 C C . GLU A 1 229 ? -5.510 14.781 -43.232 1.00 71.06 229 GLU A C 1
ATOM 1944 O O . GLU A 1 229 ? -6.278 15.143 -44.120 1.00 71.06 229 GLU A O 1
ATOM 1949 N N . GLU A 1 230 ? -5.874 14.803 -41.947 1.00 69.50 230 GLU A N 1
ATOM 1950 C CA . GLU A 1 230 ? -7.199 15.232 -41.476 1.00 69.50 230 GLU A CA 1
ATOM 1951 C C . GLU A 1 230 ? -7.512 16.684 -41.865 1.00 69.50 230 GLU A C 1
ATOM 1953 O O . GLU A 1 230 ? -8.655 17.014 -42.179 1.00 69.50 230 GLU A O 1
ATOM 1958 N N . ARG A 1 231 ? -6.506 17.574 -41.863 1.00 65.25 231 ARG A N 1
ATOM 1959 C CA . ARG A 1 231 ? -6.664 18.958 -42.346 1.00 65.25 231 ARG A CA 1
ATOM 1960 C C . ARG A 1 231 ? -6.786 19.039 -43.865 1.00 65.25 231 ARG A C 1
ATOM 1962 O O . ARG A 1 231 ? -7.542 19.878 -44.340 1.00 65.25 231 ARG A O 1
ATOM 1969 N N . GLY A 1 232 ? -6.073 18.193 -44.606 1.00 62.47 232 GLY A N 1
ATOM 1970 C CA . GLY A 1 232 ? -6.162 18.110 -46.066 1.00 62.47 232 GLY A CA 1
ATOM 1971 C C . GLY A 1 232 ? -7.503 17.555 -46.550 1.00 62.47 232 GLY A C 1
ATOM 1972 O O . GLY A 1 232 ? -8.041 18.035 -47.539 1.00 62.47 232 GLY A O 1
ATOM 1973 N N . GLN A 1 233 ? -8.086 16.608 -45.812 1.00 58.78 233 GLN A N 1
ATOM 1974 C CA . GLN A 1 233 ? -9.405 16.031 -46.100 1.00 58.78 233 GLN A CA 1
ATOM 1975 C C . GLN A 1 233 ? -10.576 16.932 -45.670 1.00 58.78 233 GLN A C 1
ATOM 1977 O O . GLN A 1 233 ? -11.690 16.758 -46.153 1.00 58.78 233 GLN A O 1
ATOM 1982 N N . ARG A 1 234 ? -10.345 17.898 -44.769 1.00 55.78 234 ARG A N 1
ATOM 1983 C CA . ARG A 1 234 ? -11.362 18.851 -44.282 1.00 55.78 234 ARG A CA 1
ATOM 1984 C C . ARG A 1 234 ? -11.461 20.151 -45.078 1.00 55.78 234 ARG A C 1
ATOM 1986 O O . ARG A 1 234 ? -12.225 21.016 -44.659 1.00 55.78 234 ARG A O 1
ATOM 1993 N N . ALA A 1 235 ? -10.720 20.326 -46.172 1.00 57.19 235 ALA A N 1
ATOM 1994 C CA . ALA A 1 235 ? -10.918 21.483 -47.042 1.00 57.19 235 ALA A CA 1
ATOM 1995 C C . ALA A 1 235 ? -12.307 21.382 -47.705 1.00 57.19 235 ALA A C 1
ATOM 1997 O O . ALA A 1 235 ? -12.511 20.469 -48.506 1.00 57.19 235 ALA A O 1
ATOM 1998 N N . PRO A 1 236 ? -13.276 22.265 -47.391 1.00 56.16 236 PRO A N 1
ATOM 1999 C CA . PRO A 1 236 ? -14.508 22.319 -48.150 1.00 56.16 236 PRO A CA 1
ATOM 2000 C C . PRO A 1 236 ? -14.193 22.977 -49.489 1.00 56.16 236 PRO A C 1
ATOM 2002 O O . PRO A 1 236 ? -13.596 24.055 -49.540 1.00 56.16 236 PRO A O 1
ATOM 2005 N N . ASP A 1 237 ? -14.616 22.299 -50.548 1.00 59.69 237 ASP A N 1
ATOM 2006 C CA . ASP A 1 237 ? -14.885 22.870 -51.858 1.00 59.69 237 ASP A CA 1
ATOM 2007 C C . ASP A 1 237 ? -15.714 24.149 -51.664 1.00 59.69 237 ASP A C 1
ATOM 2009 O O . ASP A 1 237 ? -16.880 24.085 -51.274 1.00 59.69 237 ASP A O 1
ATOM 2013 N N . ASN A 1 238 ? -15.087 25.316 -51.814 1.00 51.69 238 ASN A N 1
ATOM 2014 C CA . ASN A 1 238 ? -15.790 26.590 -51.764 1.00 51.69 238 ASN A CA 1
ATOM 2015 C C . ASN A 1 238 ? -15.386 27.408 -52.987 1.00 51.69 238 ASN A C 1
ATOM 2017 O O . ASN A 1 238 ? -14.335 28.054 -53.028 1.00 51.69 238 ASN A O 1
ATOM 2021 N N . ARG A 1 239 ? -16.239 27.250 -53.995 1.00 46.41 239 ARG A N 1
ATOM 2022 C CA . ARG A 1 239 ? -16.295 27.957 -55.267 1.00 46.41 239 ARG A CA 1
ATOM 2023 C C . ARG A 1 239 ? -17.029 29.283 -55.107 1.00 46.41 239 ARG A C 1
ATOM 2025 O O . ARG A 1 239 ? -17.955 29.335 -54.268 1.00 46.41 239 ARG A O 1
#

Secondary structure (DSSP, 8-state):
----------------------------------SS-TT--HHHHHHHHHHHHH-HHHHHHHHH-GGGGG-HHHHHH-HHHHHHHHH-HHHHHHHHH-HHHHHHHHHHHHHHTT---HHHHHIIIIIHHHHHHHHHHHHHH-HHHHHHHHH-GGGGG-HHHHHH-HHHHHHHHH-HHHHHHHHH-HHHHHSTTT---TT--HHHHHHHHHHHHHHHHHHHHHHHHHHHHHHHHT-----

Sequence (239 aa):
MKLTGKLAFLAFFCALTAMPAAAFAQAPGPIYRGFGYGNMSYPQFQSFNNFLNTHPQIASDLSIHPRFVNDPHYLENHPELRQYFANHPEIARAIKSDPFGFMSAQGSYGWQRGNHTGWYQGWHRNWYPSERSNFNTFLGQHPGMARELYEHPDYVHDRDWLRRHPEAQQYFNKHPGVSDEFRRNPHEWVSHESFRPGPMRAEQRREYRREHRKERMEQRQERRQQRHEERGQRAPDNR

Radius of gyration: 30.5 Å; chains: 1; bounding box: 106×48×107 Å

pLDDT: mean 71.74, std 17.83, range [32.09, 96.56]

Foldseek 3Di:
DDDDDDDDDDDDDDDPDDDPDDPPPPDPDDPDPDQPLNPDDPVLLVLVLVLCVVVVVVLQCCLQPLQLLVPPVSCVVCVVSVVVCVVVVSLSVVCNVPRLSSNQVSCVSCVVVVNNRVSSCCNVVPRVVVLLLVVLALCLVVVVVLVVCLVPVCLLVVPVSCVVVVVSVVSCVVRVVCSSVCVVCVCCSNPPVSNDHDDDPVVVVVVVCVVVVVVVVVVVVVVVVVVVVVVVVPDDPDD